Protein AF-0000000066378592 (afdb_homodimer)

Structure (mmCIF, N/CA/C/O backbone):
data_AF-0000000066378592-model_v1
#
loop_
_entity.id
_entity.type
_entity.pdbx_description
1 polymer Septicolysin
#
loop_
_atom_site.group_PDB
_atom_site.id
_atom_site.type_symbol
_atom_site.label_atom_id
_atom_site.label_alt_id
_atom_site.label_comp_id
_atom_site.label_asym_id
_atom_site.label_entity_id
_atom_site.label_seq_id
_atom_site.pdbx_PDB_ins_code
_atom_site.Cartn_x
_atom_site.Cartn_y
_atom_site.Cartn_z
_atom_site.occupancy
_atom_site.B_iso_or_equiv
_atom_site.auth_seq_id
_atom_site.auth_comp_id
_atom_site.auth_asym_id
_atom_site.auth_atom_id
_atom_site.pdbx_PDB_model_num
ATOM 1 N N . MET A 1 1 ? -12.938 -17.641 10.484 1 96.25 1 MET A N 1
ATOM 2 C CA . MET A 1 1 ? -11.734 -17.219 11.203 1 96.25 1 MET A CA 1
ATOM 3 C C . MET A 1 1 ? -11.789 -15.742 11.547 1 96.25 1 MET A C 1
ATOM 5 O O . MET A 1 1 ? -12.5 -14.977 10.906 1 96.25 1 MET A O 1
ATOM 9 N N . LYS A 1 2 ? -11 -15.391 12.625 1 98.06 2 LYS A N 1
ATOM 10 C CA . LYS A 1 2 ? -10.93 -13.977 12.984 1 98.06 2 LYS A CA 1
ATOM 11 C C . LYS A 1 2 ? -10.141 -13.18 11.953 1 98.06 2 LYS A C 1
ATOM 13 O O . LYS A 1 2 ? -9.266 -13.734 11.273 1 98.06 2 LYS A O 1
ATOM 18 N N . LEU A 1 3 ? -10.531 -11.922 11.828 1 98.44 3 LEU A N 1
ATOM 19 C CA . LEU A 1 3 ? -9.781 -11.039 10.945 1 98.44 3 LEU A CA 1
ATOM 20 C C . LEU A 1 3 ? -8.297 -11.062 11.297 1 98.44 3 LEU A C 1
ATOM 22 O O . LEU A 1 3 ? -7.441 -11.109 10.406 1 98.44 3 LEU A O 1
ATOM 26 N N . ALA A 1 4 ? -7.949 -11.094 12.602 1 98.56 4 ALA A N 1
ATOM 27 C CA . ALA A 1 4 ? -6.562 -11.148 13.055 1 98.56 4 ALA A CA 1
ATOM 28 C C . ALA A 1 4 ? -5.875 -12.414 12.547 1 98.56 4 ALA A C 1
ATOM 30 O O . ALA A 1 4 ? -4.711 -12.367 12.133 1 98.56 4 ALA A O 1
ATOM 31 N N . GLU A 1 5 ? -6.582 -13.461 12.547 1 98.62 5 GLU A N 1
ATOM 32 C CA . GLU A 1 5 ? -6.047 -14.734 12.062 1 98.62 5 GLU A CA 1
ATOM 33 C C . GLU A 1 5 ? -5.805 -14.688 10.555 1 98.62 5 GLU A C 1
ATOM 35 O O . GLU A 1 5 ? -4.805 -15.219 10.07 1 98.62 5 GLU A O 1
ATOM 40 N N . ALA A 1 6 ? -6.723 -14.102 9.891 1 98.69 6 ALA A N 1
ATOM 41 C CA . ALA A 1 6 ? -6.57 -13.961 8.445 1 98.69 6 ALA A CA 1
ATOM 42 C C . ALA A 1 6 ? -5.344 -13.125 8.102 1 98.69 6 ALA A C 1
ATOM 44 O O . ALA A 1 6 ? -4.602 -13.445 7.172 1 98.69 6 ALA A O 1
ATOM 45 N N . LEU A 1 7 ? -5.215 -12.094 8.859 1 98.62 7 LEU A N 1
ATOM 46 C CA . LEU A 1 7 ? -4.039 -11.25 8.656 1 98.62 7 LEU A CA 1
ATOM 47 C C . LEU A 1 7 ? -2.758 -12.031 8.914 1 98.62 7 LEU A C 1
ATOM 49 O O . LEU A 1 7 ? -1.794 -11.922 8.156 1 98.62 7 LEU A O 1
ATOM 53 N N . ASN A 1 8 ? -2.742 -12.773 9.922 1 98.44 8 ASN A N 1
ATOM 54 C CA . ASN A 1 8 ? -1.586 -13.609 10.227 1 98.44 8 ASN A CA 1
ATOM 55 C C . ASN A 1 8 ? -1.362 -14.664 9.148 1 98.44 8 ASN A C 1
ATOM 57 O O . ASN A 1 8 ? -0.221 -14.961 8.789 1 98.44 8 ASN A O 1
ATOM 61 N N . LEU A 1 9 ? -2.41 -15.234 8.711 1 98.69 9 LEU A N 1
ATOM 62 C CA . LEU A 1 9 ? -2.322 -16.219 7.641 1 98.69 9 LEU A CA 1
ATOM 63 C C . LEU A 1 9 ? -1.708 -15.609 6.383 1 98.69 9 LEU A C 1
ATOM 65 O O . LEU A 1 9 ? -0.821 -16.203 5.77 1 98.69 9 LEU A O 1
ATOM 69 N N . LYS A 1 10 ? -2.172 -14.477 6.023 1 98.62 10 LYS A N 1
ATOM 70 C CA . LYS A 1 10 ? -1.609 -13.781 4.863 1 98.62 10 LYS A CA 1
ATOM 71 C C . LYS A 1 10 ? -0.107 -13.57 5.027 1 98.62 10 LYS A C 1
ATOM 73 O O . LYS A 1 10 ? 0.667 -13.852 4.109 1 98.62 10 LYS A O 1
ATOM 78 N N . LYS A 1 11 ? 0.231 -13.086 6.156 1 98.69 11 LYS A N 1
ATOM 79 C CA . LYS A 1 11 ? 1.641 -12.836 6.441 1 98.69 11 LYS A CA 1
ATOM 80 C C . LYS A 1 11 ? 2.465 -14.109 6.309 1 98.69 11 LYS A C 1
ATOM 82 O O . LYS A 1 11 ? 3.555 -14.094 5.734 1 98.69 11 LYS A O 1
ATOM 87 N N . ASN A 1 12 ? 1.981 -15.156 6.852 1 98.75 12 ASN A N 1
ATOM 88 C CA . ASN A 1 12 ? 2.678 -16.438 6.781 1 98.75 12 ASN A CA 1
ATOM 89 C C . ASN A 1 12 ? 2.793 -16.938 5.344 1 98.75 12 ASN A C 1
ATOM 91 O O . ASN A 1 12 ? 3.842 -17.438 4.941 1 98.75 12 ASN A O 1
ATOM 95 N N . LEU A 1 13 ? 1.719 -16.812 4.625 1 98.75 13 LEU A N 1
ATOM 96 C CA . LEU A 1 13 ? 1.729 -17.219 3.227 1 98.75 13 LEU A CA 1
ATOM 97 C C . LEU A 1 13 ? 2.748 -16.422 2.428 1 98.75 13 LEU A C 1
ATOM 99 O O . LEU A 1 13 ? 3.471 -16.969 1.596 1 98.75 13 LEU A O 1
ATOM 103 N N . GLU A 1 14 ? 2.779 -15.164 2.676 1 98.5 14 GLU A N 1
ATOM 104 C CA . GLU A 1 14 ? 3.752 -14.312 1.996 1 98.5 14 GLU A CA 1
ATOM 105 C C . GLU A 1 14 ? 5.18 -14.711 2.348 1 98.5 14 GLU A C 1
ATOM 107 O O . GLU A 1 14 ? 6.059 -14.727 1.482 1 98.5 14 GLU A O 1
ATOM 112 N N . ARG A 1 15 ? 5.395 -14.984 3.547 1 98.44 15 ARG A N 1
ATOM 113 C CA . ARG A 1 15 ? 6.703 -15.469 3.977 1 98.44 15 ARG A CA 1
ATOM 114 C C . ARG A 1 15 ? 7.059 -16.781 3.271 1 98.44 15 ARG A C 1
ATOM 116 O O . ARG A 1 15 ? 8.164 -16.922 2.752 1 98.44 15 ARG A O 1
ATOM 123 N N . ASP A 1 16 ? 6.172 -17.688 3.289 1 98.31 16 ASP A N 1
ATOM 124 C CA . ASP A 1 16 ? 6.379 -18.984 2.627 1 98.31 16 ASP A CA 1
ATOM 125 C C . ASP A 1 16 ? 6.68 -18.781 1.143 1 98.31 16 ASP A C 1
ATOM 127 O O . ASP A 1 16 ? 7.562 -19.453 0.594 1 98.31 16 ASP A O 1
ATOM 131 N N . ALA A 1 17 ? 5.902 -17.922 0.5 1 98.19 17 ALA A N 1
ATOM 132 C CA . ALA A 1 17 ? 6.129 -17.625 -0.913 1 98.19 17 ALA A CA 1
ATOM 133 C C . ALA A 1 17 ? 7.535 -17.078 -1.145 1 98.19 17 ALA A C 1
ATOM 135 O O . ALA A 1 17 ? 8.211 -17.469 -2.1 1 98.19 17 ALA A O 1
ATOM 136 N N . GLY A 1 18 ? 7.945 -16.172 -0.278 1 98 18 GLY A N 1
ATOM 137 C CA . GLY A 1 18 ? 9.289 -15.633 -0.381 1 98 18 GLY A CA 1
ATOM 138 C C . GLY A 1 18 ? 10.375 -16.688 -0.241 1 98 18 GLY A C 1
ATOM 139 O O . GLY A 1 18 ? 11.359 -16.672 -0.983 1 98 18 GLY A O 1
ATOM 140 N N . GLU A 1 19 ? 10.227 -17.547 0.679 1 97.81 19 GLU A N 1
ATOM 141 C CA . GLU A 1 19 ? 11.18 -18.641 0.891 1 97.81 19 GLU A CA 1
ATOM 142 C C . GLU A 1 19 ? 11.234 -19.562 -0.316 1 97.81 19 GLU A C 1
ATOM 144 O O . GLU A 1 19 ? 12.312 -19.984 -0.74 1 97.81 19 GLU A O 1
ATOM 149 N N . LEU A 1 20 ? 10.055 -19.891 -0.805 1 97.81 20 LEU A N 1
ATOM 150 C CA . LEU A 1 20 ? 9.984 -20.75 -1.981 1 97.81 20 LEU A CA 1
ATOM 151 C C . LEU A 1 20 ? 10.672 -20.094 -3.174 1 97.81 20 LEU A C 1
ATOM 153 O O . LEU A 1 20 ? 11.398 -20.75 -3.922 1 97.81 20 LEU A O 1
ATOM 157 N N . LYS A 1 21 ? 10.422 -18.828 -3.346 1 97.81 21 LYS A N 1
ATOM 158 C CA . LYS A 1 21 ? 11.078 -18.094 -4.422 1 97.81 21 LYS A CA 1
ATOM 159 C C . LYS A 1 21 ? 12.594 -18.172 -4.301 1 97.81 21 LYS A C 1
ATOM 161 O O . LYS A 1 21 ? 13.289 -18.438 -5.285 1 97.81 21 LYS A O 1
ATOM 166 N N . SER A 1 22 ? 13.094 -17.938 -3.121 1 97.31 22 SER A N 1
ATOM 167 C CA . SER A 1 22 ? 14.531 -17.984 -2.879 1 97.31 22 SER A CA 1
ATOM 168 C C . SER A 1 22 ? 15.094 -19.375 -3.205 1 97.31 22 SER A C 1
ATOM 170 O O . SER A 1 22 ? 16.172 -19.484 -3.803 1 97.31 22 SER A O 1
ATOM 172 N N . LEU A 1 23 ? 14.367 -20.375 -2.775 1 97.31 23 LEU A N 1
ATOM 173 C CA . LEU A 1 23 ? 14.789 -21.75 -3.021 1 97.31 23 LEU A CA 1
ATOM 174 C C . LEU A 1 23 ? 14.789 -22.047 -4.516 1 97.31 23 LEU A C 1
ATOM 176 O O . LEU A 1 23 ? 15.711 -22.688 -5.02 1 97.31 23 LEU A O 1
ATOM 180 N N . ILE A 1 24 ? 13.75 -21.625 -5.191 1 97.56 24 ILE A N 1
ATOM 181 C CA . ILE A 1 24 ? 13.656 -21.812 -6.637 1 97.56 24 ILE A CA 1
ATOM 182 C C . ILE A 1 24 ? 14.906 -21.234 -7.309 1 97.56 24 ILE A C 1
ATOM 184 O O . ILE A 1 24 ? 15.539 -21.922 -8.125 1 97.56 24 ILE A O 1
ATOM 188 N N . LEU A 1 25 ? 15.273 -20.047 -6.934 1 95.94 25 LEU A N 1
ATOM 189 C CA . LEU A 1 25 ? 16.375 -19.328 -7.586 1 95.94 25 LEU A CA 1
ATOM 190 C C . LEU A 1 25 ? 17.703 -20.031 -7.328 1 95.94 25 LEU A C 1
ATOM 192 O O . LEU A 1 25 ? 18.578 -20.062 -8.195 1 95.94 25 LEU A O 1
ATOM 196 N N . LYS A 1 26 ? 17.812 -20.656 -6.238 1 93.94 26 LYS A N 1
ATOM 197 C CA . LYS A 1 26 ? 19.016 -21.406 -5.898 1 93.94 26 LYS A CA 1
ATOM 198 C C . LYS A 1 26 ? 19.094 -22.719 -6.664 1 93.94 26 LYS A C 1
ATOM 200 O O . LYS A 1 26 ? 20.172 -23.312 -6.781 1 93.94 26 LYS A O 1
ATOM 205 N N . CYS A 1 27 ? 18 -23.141 -7.176 1 95.5 27 CYS A N 1
ATOM 206 C CA . CYS A 1 27 ? 17.938 -24.469 -7.785 1 95.5 27 CYS A CA 1
ATOM 207 C C . CYS A 1 27 ? 17.844 -24.359 -9.305 1 95.5 27 CYS A C 1
ATOM 209 O O . CYS A 1 27 ? 17.703 -25.375 -9.984 1 95.5 27 CYS A O 1
ATOM 211 N N . CYS A 1 28 ? 17.906 -23.203 -9.773 1 94.25 28 CYS A N 1
ATOM 212 C CA . CYS A 1 28 ? 17.734 -23 -11.203 1 94.25 28 CYS A CA 1
ATOM 213 C C . CYS A 1 28 ? 18.922 -23.562 -11.984 1 94.25 28 CYS A C 1
ATOM 215 O O . CYS A 1 28 ? 18.781 -23.906 -13.164 1 94.25 28 CYS A O 1
ATOM 217 N N . GLN A 1 29 ? 20.125 -23.609 -11.359 1 89.38 29 GLN A N 1
ATOM 218 C CA . GLN A 1 29 ? 21.328 -24.094 -12.008 1 89.38 29 GLN A CA 1
ATOM 219 C C . GLN A 1 29 ? 22.094 -25.062 -11.094 1 89.38 29 GLN A C 1
ATOM 221 O O . GLN A 1 29 ? 21.953 -25 -9.867 1 89.38 29 GLN A O 1
ATOM 226 N N . ALA A 1 30 ? 22.734 -25.969 -11.781 1 85.81 30 ALA A N 1
ATOM 227 C CA . ALA A 1 30 ? 23.672 -26.844 -11.078 1 85.81 30 ALA A CA 1
ATOM 228 C C . ALA A 1 30 ? 24.828 -27.234 -11.984 1 85.81 30 ALA A C 1
ATOM 230 O O . ALA A 1 30 ? 24.75 -27.109 -13.203 1 85.81 30 ALA A O 1
ATOM 231 N N . GLN A 1 31 ? 25.938 -27.578 -11.25 1 82.12 31 GLN A N 1
ATOM 232 C CA . GLN A 1 31 ? 27.094 -28.016 -12.023 1 82.12 31 GLN A CA 1
ATOM 233 C C . GLN A 1 31 ? 26.812 -29.359 -12.703 1 82.12 31 GLN A C 1
ATOM 235 O O . GLN A 1 31 ? 25.984 -30.141 -12.227 1 82.12 31 GLN A O 1
ATOM 240 N N . THR A 1 32 ? 27.562 -29.453 -13.867 1 80.56 32 THR A N 1
ATOM 241 C CA . THR A 1 32 ? 27.422 -30.703 -14.609 1 80.56 32 THR A CA 1
ATOM 242 C C . THR A 1 32 ? 27.688 -31.906 -13.703 1 80.56 32 THR A C 1
ATOM 244 O O . THR A 1 32 ? 28.688 -31.953 -12.992 1 80.56 32 THR A O 1
ATOM 247 N N . GLY A 1 33 ? 26.797 -32.719 -13.633 1 81.5 33 GLY A N 1
ATOM 248 C CA . GLY A 1 33 ? 26.922 -33.906 -12.805 1 81.5 33 GLY A CA 1
ATOM 249 C C . GLY A 1 33 ? 26.25 -33.781 -11.453 1 81.5 33 GLY A C 1
ATOM 250 O O . GLY A 1 33 ? 26.125 -34.75 -10.711 1 81.5 33 GLY A O 1
ATOM 251 N N . GLU A 1 34 ? 25.828 -32.438 -11.164 1 84.5 34 GLU A N 1
ATOM 252 C CA . GLU A 1 34 ? 25.125 -32.188 -9.906 1 84.5 34 GLU A CA 1
ATOM 253 C C . GLU A 1 34 ? 23.672 -31.844 -10.148 1 84.5 34 GLU A C 1
ATOM 255 O O . GLU A 1 34 ? 23.312 -31.328 -11.219 1 84.5 34 GLU A O 1
ATOM 260 N N . ASN A 1 35 ? 22.875 -32.438 -9.336 1 87.5 35 ASN A N 1
ATOM 261 C CA . ASN A 1 35 ? 21.484 -32.031 -9.328 1 87.5 35 ASN A CA 1
ATOM 262 C C . ASN A 1 35 ? 21.156 -31.125 -8.141 1 87.5 35 ASN A C 1
ATOM 264 O O . ASN A 1 35 ? 21.672 -31.359 -7.035 1 87.5 35 ASN A O 1
ATOM 268 N N . PRO A 1 36 ? 20.375 -30.125 -8.445 1 90.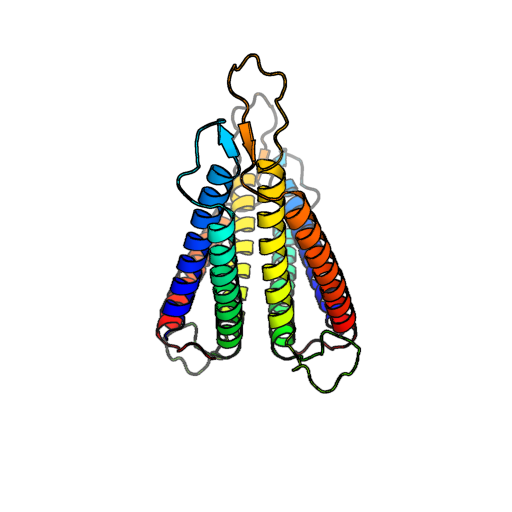94 36 PRO A N 1
ATOM 269 C CA . PRO A 1 36 ? 19.922 -29.359 -7.277 1 90.94 36 PRO A CA 1
ATOM 270 C C . PRO A 1 36 ? 19.094 -30.188 -6.309 1 90.94 36 PRO A C 1
ATOM 272 O O . PRO A 1 36 ? 18.531 -31.219 -6.695 1 90.94 36 PRO A O 1
ATOM 275 N N . PRO A 1 37 ? 19.141 -29.797 -5.098 1 92.62 37 PRO A N 1
ATOM 276 C CA . PRO A 1 37 ? 18.406 -30.578 -4.094 1 92.62 37 PRO A CA 1
ATOM 277 C C . PRO A 1 37 ? 16.906 -30.641 -4.371 1 92.62 37 PRO A C 1
ATOM 279 O O . PRO A 1 37 ? 16.25 -31.609 -4.008 1 92.62 37 PRO A O 1
ATOM 282 N N . PHE A 1 38 ? 16.359 -29.594 -4.957 1 95.81 38 PHE A N 1
ATOM 283 C CA . PHE A 1 38 ? 14.945 -29.531 -5.305 1 95.81 38 PHE A CA 1
ATOM 284 C C . PHE A 1 38 ? 14.758 -29.234 -6.789 1 95.81 38 PHE A C 1
ATOM 286 O O . PHE A 1 38 ? 15.617 -28.594 -7.406 1 95.81 38 PHE A O 1
ATOM 293 N N . ASP A 1 39 ? 13.648 -29.781 -7.328 1 95.69 39 ASP A N 1
ATOM 294 C CA . ASP A 1 39 ? 13.273 -29.406 -8.688 1 95.69 39 ASP A CA 1
ATOM 295 C C . ASP A 1 39 ? 12.641 -28.016 -8.727 1 95.69 39 ASP A C 1
ATOM 297 O O . ASP A 1 39 ? 11.555 -27.797 -8.188 1 95.69 39 ASP A O 1
ATOM 301 N N . PRO A 1 40 ? 13.312 -27.078 -9.375 1 96.75 40 PRO A N 1
ATOM 302 C CA . PRO A 1 40 ? 12.789 -25.703 -9.375 1 96.75 40 PRO A CA 1
ATOM 303 C C . PRO A 1 40 ? 11.398 -25.609 -10 1 96.75 40 PRO A C 1
ATOM 305 O O . PRO A 1 40 ? 10.617 -24.719 -9.641 1 96.75 40 PRO A O 1
ATOM 308 N N . ASN A 1 41 ? 11.047 -26.469 -10.891 1 96.56 41 ASN A N 1
ATOM 309 C CA . ASN A 1 41 ? 9.734 -26.453 -11.539 1 96.56 41 ASN A CA 1
ATOM 310 C C . ASN A 1 41 ? 8.633 -26.906 -10.578 1 96.56 41 ASN A C 1
ATOM 312 O O . ASN A 1 41 ? 7.543 -26.328 -10.57 1 96.56 41 ASN A O 1
ATOM 316 N N . GLU A 1 42 ? 8.922 -27.875 -9.836 1 97.25 42 GLU A N 1
ATOM 317 C CA . GLU A 1 42 ? 7.977 -28.297 -8.812 1 97.25 42 GLU A CA 1
ATOM 318 C C . GLU A 1 42 ? 7.797 -27.234 -7.738 1 97.25 42 GLU A C 1
ATOM 320 O O . GLU A 1 42 ? 6.684 -27 -7.266 1 97.25 42 GLU A O 1
ATOM 325 N N . LEU A 1 43 ? 8.938 -26.625 -7.359 1 97.88 43 LEU A N 1
ATOM 326 C CA . LEU A 1 43 ? 8.891 -25.531 -6.391 1 97.88 43 LEU A CA 1
ATOM 327 C C . LEU A 1 43 ? 8.039 -24.391 -6.918 1 97.88 43 LEU A C 1
ATOM 329 O O . LEU A 1 43 ? 7.297 -23.766 -6.156 1 97.88 43 LEU A O 1
ATOM 333 N N . PHE A 1 44 ? 8.133 -24.125 -8.195 1 97.62 44 PHE A N 1
ATOM 334 C CA . PHE A 1 44 ? 7.371 -23.047 -8.797 1 97.62 44 PHE A CA 1
ATOM 335 C C . PHE A 1 44 ? 5.879 -23.344 -8.773 1 97.62 44 PHE A C 1
ATOM 337 O O . PHE A 1 44 ? 5.066 -22.453 -8.523 1 97.62 44 PHE A O 1
ATOM 344 N N . GLU A 1 45 ? 5.48 -24.531 -9.031 1 97.12 45 GLU A N 1
ATOM 345 C CA . GLU A 1 45 ? 4.078 -24.922 -8.93 1 97.12 45 GLU A CA 1
ATOM 346 C C . GLU A 1 45 ? 3.535 -24.688 -7.523 1 97.12 45 GLU A C 1
ATOM 348 O O . GLU A 1 45 ? 2.418 -24.203 -7.359 1 97.12 45 GLU A O 1
ATOM 353 N N . GLN A 1 46 ? 4.359 -25.047 -6.555 1 98.19 46 GLN A N 1
ATOM 354 C CA . GLN A 1 46 ? 3.977 -24.797 -5.172 1 98.19 46 GLN A CA 1
ATOM 355 C C . GLN A 1 46 ? 3.838 -23.297 -4.898 1 98.19 46 GLN A C 1
ATOM 357 O O . GLN A 1 46 ? 2.904 -22.875 -4.219 1 98.19 46 GLN A O 1
ATOM 362 N N . TYR A 1 47 ? 4.75 -22.547 -5.422 1 98.19 47 TYR A N 1
ATOM 363 C CA . TYR A 1 47 ? 4.695 -21.109 -5.289 1 98.19 47 TYR A CA 1
ATOM 364 C C . TYR A 1 47 ? 3.387 -20.547 -5.84 1 98.19 47 TYR A C 1
ATOM 366 O O . TYR A 1 47 ? 2.742 -19.719 -5.203 1 98.19 47 TYR A O 1
ATOM 374 N N . GLU A 1 48 ? 2.986 -21 -7 1 96.62 48 GLU A N 1
ATOM 375 C CA . GLU A 1 48 ? 1.764 -20.516 -7.637 1 96.62 48 GLU A CA 1
ATOM 376 C C . GLU A 1 48 ? 0.542 -20.797 -6.766 1 96.62 48 GLU A C 1
ATOM 378 O O . GLU A 1 48 ? -0.368 -19.969 -6.68 1 96.62 48 GLU A O 1
ATOM 383 N N . GLU A 1 49 ? 0.566 -21.922 -6.145 1 97.56 49 GLU A N 1
ATOM 384 C CA . GLU A 1 49 ? -0.542 -22.281 -5.262 1 97.56 49 GLU A CA 1
ATOM 385 C C . GLU A 1 49 ? -0.617 -21.328 -4.062 1 97.56 49 GLU A C 1
ATOM 387 O O . GLU A 1 49 ? -1.7 -20.875 -3.695 1 97.56 49 GLU A O 1
ATOM 392 N N . ILE A 1 50 ? 0.485 -21.062 -3.486 1 98.44 50 ILE A N 1
ATOM 393 C CA . ILE A 1 50 ? 0.539 -20.156 -2.338 1 98.44 50 ILE A CA 1
ATOM 394 C C . ILE A 1 50 ? 0.116 -18.75 -2.76 1 98.44 50 ILE A C 1
ATOM 396 O O . ILE A 1 50 ? -0.613 -18.078 -2.033 1 98.44 50 ILE A O 1
ATOM 400 N N . ASP A 1 51 ? 0.608 -18.359 -3.943 1 97.31 51 ASP A N 1
ATOM 401 C CA . ASP A 1 51 ? 0.283 -17.047 -4.465 1 97.31 51 ASP A CA 1
ATOM 402 C C . ASP A 1 51 ? -1.226 -16.875 -4.637 1 97.31 51 ASP A C 1
ATOM 404 O O . ASP A 1 51 ? -1.775 -15.812 -4.34 1 97.31 51 ASP A O 1
ATOM 408 N N . LYS A 1 52 ? -1.919 -17.906 -5.059 1 96.81 52 LYS A N 1
ATOM 409 C CA . LYS A 1 52 ? -3.373 -17.875 -5.188 1 96.81 52 LYS A CA 1
ATOM 410 C C . LYS A 1 52 ? -4.047 -17.719 -3.826 1 96.81 52 LYS A C 1
ATOM 412 O O . LYS A 1 52 ? -5.035 -17 -3.695 1 96.81 52 LYS A O 1
ATOM 417 N N . LEU A 1 53 ? -3.5 -18.391 -2.857 1 98 53 LEU A N 1
ATOM 418 C CA . LEU A 1 53 ? -4.035 -18.281 -1.503 1 98 53 LEU A CA 1
ATOM 419 C C . LEU A 1 53 ? -3.848 -16.875 -0.953 1 98 53 LEU A C 1
ATOM 421 O O . LEU A 1 53 ? -4.738 -16.344 -0.289 1 98 53 LEU A O 1
ATOM 425 N N . ILE A 1 54 ? -2.721 -16.266 -1.269 1 98.38 54 ILE A N 1
ATOM 426 C CA . ILE A 1 54 ? -2.457 -14.891 -0.85 1 98.38 54 ILE A CA 1
ATOM 427 C C . ILE A 1 54 ? -3.506 -13.953 -1.451 1 98.38 54 ILE A C 1
ATOM 429 O O . ILE A 1 54 ? -4.078 -13.117 -0.748 1 98.38 54 ILE A O 1
ATOM 433 N N . THR A 1 55 ? -3.754 -14.156 -2.717 1 97.31 55 THR A N 1
ATOM 434 C CA . THR A 1 55 ? -4.707 -13.305 -3.418 1 97.31 55 THR A CA 1
ATOM 435 C C . THR A 1 55 ? -6.109 -13.469 -2.838 1 97.31 55 THR A C 1
ATOM 437 O O . THR A 1 55 ? -6.797 -12.477 -2.574 1 97.31 55 THR A O 1
ATOM 440 N N . ASP A 1 56 ? -6.477 -14.672 -2.588 1 96.75 56 ASP A N 1
ATOM 441 C CA . ASP A 1 56 ? -7.801 -14.969 -2.053 1 96.75 56 ASP A CA 1
ATOM 442 C C . ASP A 1 56 ? -7.984 -14.352 -0.669 1 96.75 56 ASP A C 1
ATOM 444 O O . ASP A 1 56 ? -9 -13.703 -0.404 1 96.75 56 ASP A O 1
ATOM 448 N N . ILE A 1 57 ? -7.031 -14.57 0.168 1 98.06 57 ILE A N 1
ATOM 449 C CA . ILE A 1 57 ? -7.148 -14.078 1.536 1 98.06 57 ILE A CA 1
ATOM 450 C C . ILE A 1 57 ? -7.098 -12.555 1.539 1 98.06 57 ILE A C 1
ATOM 452 O O . ILE A 1 57 ? -7.758 -11.906 2.354 1 98.06 57 ILE A O 1
ATOM 456 N N . THR A 1 58 ? -6.336 -11.961 0.641 1 97.44 58 THR A N 1
ATOM 457 C CA . THR A 1 58 ? -6.254 -10.508 0.524 1 97.44 58 THR A CA 1
ATOM 458 C C . THR A 1 58 ? -7.617 -9.914 0.176 1 97.44 58 THR A C 1
ATOM 460 O O . THR A 1 58 ? -8.039 -8.922 0.771 1 97.44 58 THR A O 1
ATOM 463 N N . ILE A 1 59 ? -8.328 -10.531 -0.725 1 95.19 59 ILE A N 1
ATOM 464 C CA . ILE A 1 59 ? -9.641 -10.062 -1.161 1 95.19 59 ILE A CA 1
ATOM 465 C C . ILE A 1 59 ? -10.625 -10.133 0.001 1 95.19 59 ILE A C 1
ATOM 467 O O . ILE A 1 59 ? -11.383 -9.188 0.24 1 95.19 59 ILE A O 1
ATOM 471 N N . LYS A 1 60 ? -10.562 -11.18 0.743 1 96.81 60 LYS A N 1
ATOM 472 C CA . LYS A 1 60 ? -11.461 -11.359 1.88 1 96.81 60 LYS A CA 1
ATOM 473 C C . LYS A 1 60 ? -11.172 -10.336 2.973 1 96.81 60 LYS A C 1
ATOM 475 O O . LYS A 1 60 ? -12.102 -9.781 3.572 1 96.81 60 LYS A O 1
ATOM 480 N N . ILE A 1 61 ? -9.93 -10.094 3.186 1 97.56 61 ILE A N 1
ATOM 481 C CA . ILE A 1 61 ? -9.539 -9.109 4.191 1 97.56 61 ILE A CA 1
ATOM 482 C C . ILE A 1 61 ? -10.039 -7.73 3.787 1 97.56 61 ILE A C 1
ATOM 484 O O . ILE A 1 61 ? -10.617 -7.004 4.605 1 97.56 61 ILE A O 1
ATOM 488 N N . GLN A 1 62 ? -9.898 -7.41 2.533 1 94.5 62 GLN A N 1
ATOM 489 C CA . GLN A 1 62 ? -10.32 -6.094 2.064 1 94.5 62 GLN A CA 1
ATOM 490 C C . GLN A 1 62 ? -11.836 -5.934 2.146 1 94.5 62 GLN A C 1
ATOM 492 O O . GLN A 1 62 ? -12.336 -4.875 2.533 1 94.5 62 GLN A O 1
ATOM 497 N N . ARG A 1 63 ? -12.508 -6.965 1.83 1 93.19 63 ARG A N 1
ATOM 498 C CA . ARG A 1 63 ? -13.961 -6.949 1.962 1 93.19 63 ARG A CA 1
ATOM 499 C C . ARG A 1 63 ? -14.383 -6.754 3.416 1 93.19 63 ARG A C 1
ATOM 501 O O . ARG A 1 63 ? -15.234 -5.918 3.717 1 93.19 63 ARG A O 1
ATOM 508 N N . THR A 1 64 ? -13.742 -7.465 4.227 1 96.88 64 THR A N 1
ATOM 509 C CA . THR A 1 64 ? -14.047 -7.383 5.652 1 96.88 64 THR A CA 1
ATOM 510 C C . THR A 1 64 ? -13.75 -5.988 6.191 1 96.88 64 THR A C 1
ATOM 512 O O . THR A 1 64 ? -14.555 -5.414 6.922 1 96.88 64 THR A O 1
ATOM 515 N N . ASN A 1 65 ? -12.617 -5.473 5.758 1 95.88 65 ASN A N 1
ATOM 516 C CA . ASN A 1 65 ? -12.211 -4.137 6.195 1 95.88 65 ASN A CA 1
ATOM 517 C C . ASN A 1 65 ? -13.258 -3.088 5.816 1 95.88 65 ASN A C 1
ATOM 519 O O . ASN A 1 65 ? -13.461 -2.115 6.547 1 95.88 65 ASN A O 1
ATOM 523 N N . ASN A 1 66 ? -13.898 -3.287 4.773 1 92.88 66 ASN A N 1
ATOM 524 C CA . ASN A 1 66 ? -14.875 -2.316 4.289 1 92.88 66 ASN A CA 1
ATOM 525 C C . ASN A 1 66 ? -16.219 -2.488 4.973 1 92.88 66 ASN A C 1
ATOM 527 O O . ASN A 1 66 ? -16.984 -1.529 5.105 1 92.88 66 ASN A O 1
ATOM 531 N N . GLU A 1 67 ? -16.453 -3.658 5.406 1 93.88 67 GLU A N 1
ATOM 532 C CA . GLU A 1 67 ? -17.797 -3.969 5.867 1 93.88 67 GLU A CA 1
ATOM 533 C C . GLU A 1 67 ? -17.922 -3.771 7.375 1 93.88 67 GLU A C 1
ATOM 535 O O . GLU A 1 67 ? -18.969 -3.326 7.863 1 93.88 67 GLU A O 1
ATOM 540 N N . ILE A 1 68 ? -16.922 -4.086 8.102 1 96 68 ILE A N 1
ATOM 541 C CA . ILE A 1 68 ? -17.047 -4.016 9.555 1 96 68 ILE A CA 1
ATOM 542 C C . ILE A 1 68 ? -17 -2.559 10.008 1 96 68 ILE A C 1
ATOM 544 O O . ILE A 1 68 ? -16.328 -1.73 9.391 1 96 68 ILE A O 1
ATOM 548 N N . LYS A 1 69 ? -17.781 -2.328 11.141 1 95 69 LYS A N 1
ATOM 549 C CA . LYS A 1 69 ? -17.859 -1.014 11.773 1 95 69 LYS A CA 1
ATOM 550 C C . LYS A 1 69 ? -17.609 -1.112 13.273 1 95 69 LYS A C 1
ATOM 552 O O . LYS A 1 69 ? -18.109 -2.029 13.93 1 95 69 LYS A O 1
ATOM 557 N N . PHE A 1 70 ? -16.812 -0.2 13.719 1 94.56 70 PHE A N 1
ATOM 558 C CA . PHE A 1 70 ? -16.5 -0.235 15.148 1 94.56 70 PHE A CA 1
ATOM 559 C C . PHE A 1 70 ? -16.203 1.165 15.672 1 94.56 70 PHE A C 1
ATOM 561 O O . PHE A 1 70 ? -15.969 2.09 14.891 1 94.56 70 PHE A O 1
ATOM 568 N N . ALA A 1 71 ? -16.297 1.344 16.938 1 92.5 71 ALA A N 1
ATOM 569 C CA . ALA A 1 71 ? -16.016 2.625 17.594 1 92.5 71 ALA A CA 1
ATOM 570 C C . ALA A 1 71 ? -14.539 2.758 17.938 1 92.5 71 ALA A C 1
ATOM 5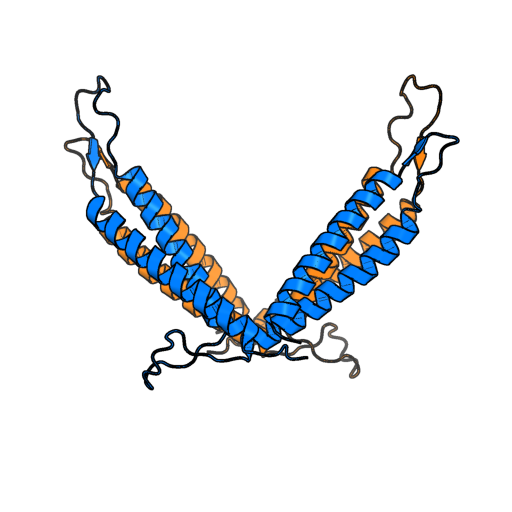72 O O . ALA A 1 71 ? -13.906 1.789 18.344 1 92.5 71 ALA A O 1
ATOM 573 N N . TYR A 1 72 ? -13.969 3.91 17.781 1 87.06 72 TYR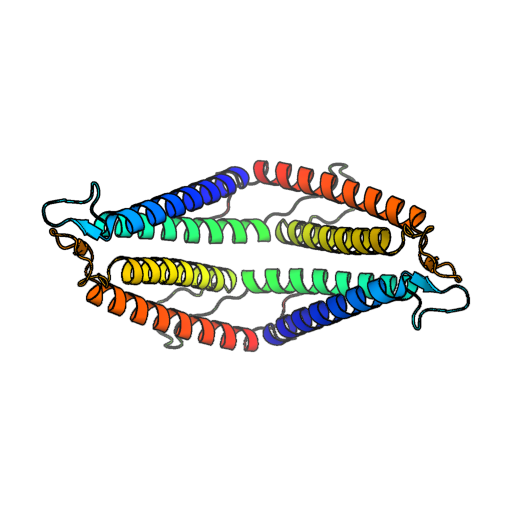 A N 1
ATOM 574 C CA . TYR A 1 72 ? -12.578 4.184 18.125 1 87.06 72 TYR A CA 1
ATOM 575 C C . TYR A 1 72 ? -12.383 4.148 19.641 1 87.06 72 TYR A C 1
ATOM 577 O O . TYR A 1 72 ? -11.359 3.666 20.125 1 87.06 72 TYR A O 1
ATOM 585 N N . ASP A 1 73 ? -13.188 4.875 20.312 1 77.56 73 ASP A N 1
ATOM 586 C CA . ASP A 1 73 ? -13.062 4.949 21.766 1 77.56 73 ASP A CA 1
ATOM 587 C C . ASP A 1 73 ? -14.07 4.027 22.453 1 77.56 73 ASP A C 1
ATOM 589 O O . ASP A 1 73 ? -15.18 3.84 21.953 1 77.56 73 ASP A O 1
ATOM 593 N N . ASP A 1 74 ? -13.477 3.168 23.25 1 61.44 74 ASP A N 1
ATOM 594 C CA . ASP A 1 74 ? -14.328 2.25 24 1 61.44 74 ASP A CA 1
ATOM 595 C C . ASP A 1 74 ? -15.406 3.008 24.766 1 61.44 74 ASP A C 1
ATOM 597 O O . ASP A 1 74 ? -16.328 2.398 25.312 1 61.44 74 ASP A O 1
ATOM 601 N N . ASN A 1 75 ? -14.977 4.199 25.078 1 56.66 75 ASN A N 1
ATOM 602 C CA . ASN A 1 75 ? -16 4.871 25.875 1 56.66 75 ASN A CA 1
ATOM 603 C C . ASN A 1 75 ? -17.281 5.109 25.062 1 56.66 75 ASN A C 1
ATOM 605 O O . ASN A 1 75 ? -17.219 5.676 23.969 1 56.66 75 ASN A O 1
ATOM 609 N N . LYS A 1 76 ? -17.969 4.137 25.219 1 52.53 76 LYS A N 1
ATOM 610 C CA . LYS A 1 76 ? -19.281 4.004 24.594 1 52.53 76 LYS A CA 1
ATOM 611 C C . LYS A 1 76 ? -19.938 5.367 24.406 1 52.53 76 LYS A C 1
ATOM 613 O O . LYS A 1 76 ? -21.172 5.473 24.406 1 52.53 76 LYS A O 1
ATOM 618 N N . SER A 1 77 ? -19.109 6.375 24.438 1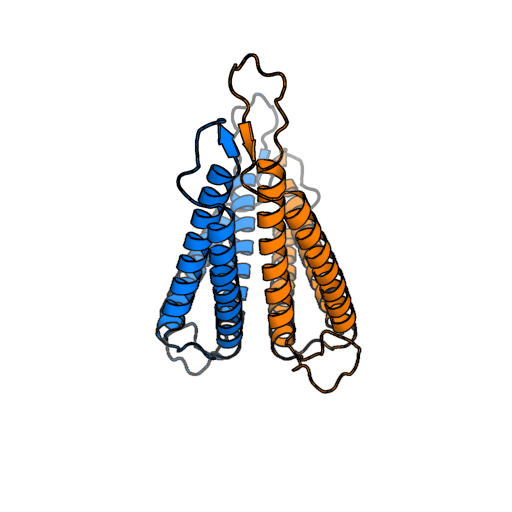 50.72 77 SER A N 1
ATOM 619 C CA . SER A 1 77 ? -20.031 7.488 24.297 1 50.72 77 SER A CA 1
ATOM 620 C C . SER A 1 77 ? -20.766 7.426 22.953 1 50.72 77 SER A C 1
ATOM 622 O O . SER A 1 77 ? -20.156 7.246 21.906 1 50.72 77 SER A O 1
ATOM 624 N N . ASN A 1 78 ? -22.016 7.109 22.969 1 56.94 78 ASN A N 1
ATOM 625 C CA . ASN A 1 78 ? -23.109 6.91 22.016 1 56.94 78 ASN A CA 1
ATOM 626 C C . ASN A 1 78 ? -23.031 7.883 20.844 1 56.94 78 ASN A C 1
ATOM 628 O O . ASN A 1 78 ? -23.859 7.828 19.938 1 56.94 78 ASN A O 1
ATOM 632 N N . GLU A 1 79 ? -21.875 8.797 20.922 1 63.25 79 GLU A N 1
ATOM 633 C CA . GLU A 1 79 ? -22.156 9.844 19.938 1 63.25 79 GLU A CA 1
ATOM 634 C C . GLU A 1 79 ? -21.219 9.75 18.75 1 63.25 79 GLU A C 1
ATOM 636 O O . GLU A 1 79 ? -21.453 10.367 17.703 1 63.25 79 GLU A O 1
ATOM 641 N N . GLU A 1 80 ? -20.109 8.93 18.859 1 72.5 80 GLU A N 1
ATOM 642 C CA . GLU A 1 80 ? -19.234 8.953 17.703 1 72.5 80 GLU A CA 1
ATOM 643 C C . GLU A 1 80 ? -19.625 7.875 16.688 1 72.5 80 GLU A C 1
ATOM 645 O O . GLU A 1 80 ? -19.906 6.734 17.078 1 72.5 80 GLU A O 1
ATOM 650 N N . PRO A 1 81 ? -19.719 8.281 15.484 1 83.38 81 PRO A N 1
ATOM 651 C CA . PRO A 1 81 ? -20.109 7.32 14.453 1 83.38 81 PRO A CA 1
ATOM 652 C C . PRO A 1 81 ? -19.125 6.164 14.32 1 83.38 81 PRO A C 1
ATOM 654 O O . PRO A 1 81 ? -17.922 6.352 14.523 1 83.38 81 PRO A O 1
ATOM 657 N N . LEU A 1 82 ? -19.656 4.992 14.18 1 92.38 82 LEU A N 1
ATOM 658 C CA . LEU A 1 82 ? -18.828 3.832 13.898 1 92.38 82 LEU A CA 1
ATOM 659 C C . LEU A 1 82 ? -18.031 4.035 12.609 1 92.38 82 LEU A C 1
ATOM 661 O O . LEU A 1 82 ? -18.5 4.715 11.688 1 92.38 82 LEU A O 1
ATOM 665 N N . ARG A 1 83 ? -16.859 3.535 12.656 1 92.06 83 ARG A N 1
ATOM 666 C CA . ARG A 1 83 ? -15.992 3.627 11.484 1 92.06 83 ARG A CA 1
ATOM 667 C C . ARG A 1 83 ? -15.648 2.242 10.953 1 92.06 83 ARG A C 1
ATOM 669 O O . ARG A 1 83 ? -15.578 1.274 11.711 1 92.06 83 ARG A O 1
ATOM 676 N N . SER A 1 84 ? -15.492 2.26 9.609 1 94.81 84 SER A N 1
ATOM 677 C CA . SER A 1 84 ? -14.992 1.018 9.031 1 94.81 84 SER A CA 1
ATOM 678 C C . SER A 1 84 ? -13.5 0.842 9.305 1 94.81 84 SER A C 1
ATOM 680 O O . SER A 1 84 ? -12.812 1.804 9.648 1 94.81 84 SER A O 1
ATOM 682 N N . MET A 1 85 ? -13.094 -0.351 9.188 1 96.69 85 MET A N 1
ATOM 683 C CA . MET A 1 85 ? -11.656 -0.604 9.305 1 96.69 85 MET A CA 1
ATOM 684 C C . MET A 1 85 ? -10.883 0.147 8.227 1 96.69 85 MET A C 1
ATOM 686 O O . MET A 1 85 ? -9.789 0.65 8.477 1 96.69 85 MET A O 1
ATOM 690 N N . THR A 1 86 ? -11.422 0.243 7.066 1 94.38 86 THR A N 1
ATOM 691 C CA . THR A 1 86 ? -10.828 1.01 5.98 1 94.38 86 THR A CA 1
ATOM 692 C C . THR A 1 86 ? -10.633 2.467 6.391 1 94.38 86 THR A C 1
ATOM 694 O O . THR A 1 86 ? -9.57 3.049 6.141 1 94.38 86 THR A O 1
ATOM 697 N N . GLN A 1 87 ? -11.617 2.982 7.004 1 95 87 GLN A N 1
ATOM 698 C CA . GLN A 1 87 ? -11.516 4.355 7.484 1 95 87 GLN A CA 1
ATOM 699 C C . GLN A 1 87 ? -10.453 4.477 8.578 1 95 87 GLN A C 1
ATOM 701 O O . GLN A 1 87 ? -9.672 5.434 8.586 1 95 87 GLN A O 1
ATOM 706 N N . ALA A 1 88 ? -10.43 3.516 9.438 1 96.75 88 ALA A N 1
ATOM 707 C CA . ALA A 1 88 ? -9.445 3.523 10.516 1 96.75 88 ALA A CA 1
ATOM 708 C C . ALA A 1 88 ? -8.023 3.488 9.969 1 96.75 88 ALA A C 1
ATOM 710 O O . ALA A 1 88 ? -7.145 4.207 10.453 1 96.75 88 ALA A O 1
ATOM 711 N N . ILE A 1 89 ? -7.852 2.697 8.961 1 97 89 ILE A N 1
ATOM 712 C CA . ILE A 1 89 ? -6.539 2.574 8.336 1 97 89 ILE A CA 1
ATOM 713 C C . ILE A 1 89 ? -6.16 3.891 7.66 1 97 89 ILE A C 1
ATOM 715 O O . ILE A 1 89 ? -5.016 4.336 7.75 1 97 89 ILE A O 1
ATOM 719 N N . ALA A 1 90 ? -7.09 4.512 7.027 1 95.75 90 ALA A N 1
ATOM 720 C CA . ALA A 1 90 ? -6.855 5.816 6.414 1 95.75 90 ALA A CA 1
ATOM 721 C C . ALA A 1 90 ? -6.473 6.855 7.465 1 95.75 90 ALA A C 1
ATOM 723 O O . ALA A 1 90 ? -5.621 7.715 7.215 1 95.75 90 ALA A O 1
ATOM 724 N N . ASP A 1 91 ? -7.094 6.797 8.609 1 95.75 91 ASP A N 1
ATOM 725 C CA . ASP A 1 91 ? -6.789 7.715 9.703 1 95.75 91 ASP A CA 1
ATOM 726 C C . ASP A 1 91 ? -5.375 7.492 10.234 1 95.75 91 ASP A C 1
ATOM 728 O O . ASP A 1 91 ? -4.688 8.445 10.602 1 95.75 91 ASP A O 1
ATOM 732 N N . ILE A 1 92 ? -4.945 6.281 10.297 1 97.62 92 ILE A N 1
ATOM 733 C CA . ILE A 1 92 ? -3.566 5.98 10.672 1 97.62 92 ILE A CA 1
ATOM 734 C C . ILE A 1 92 ? -2.607 6.645 9.688 1 97.62 92 ILE A C 1
ATOM 736 O O . ILE A 1 92 ? -1.659 7.32 10.094 1 97.62 92 ILE A O 1
ATOM 740 N N . ASP A 1 93 ? -2.934 6.477 8.406 1 96.81 93 ASP A N 1
ATOM 741 C CA . ASP A 1 93 ? -2.09 7.07 7.379 1 96.81 93 ASP A CA 1
ATOM 742 C C . ASP A 1 93 ? -2.008 8.586 7.543 1 96.81 93 ASP A C 1
ATOM 744 O O . ASP A 1 93 ? -0.939 9.18 7.367 1 96.81 93 ASP A O 1
ATOM 748 N N . ASP A 1 94 ? -3.09 9.148 7.828 1 96.5 94 ASP A N 1
ATOM 749 C CA . ASP A 1 94 ? -3.176 10.586 8.047 1 96.5 94 ASP A CA 1
ATOM 750 C C . ASP A 1 94 ? -2.285 11.023 9.211 1 96.5 94 ASP A C 1
ATOM 752 O O . ASP A 1 94 ? -1.461 11.93 9.062 1 96.5 94 ASP A O 1
ATOM 756 N N . LEU A 1 95 ? -2.396 10.336 10.328 1 97.5 95 LEU A N 1
ATOM 757 C CA . LEU A 1 95 ? -1.615 10.656 11.516 1 97.5 95 LEU A CA 1
ATOM 758 C C . LEU A 1 95 ? -0.124 10.492 11.25 1 97.5 95 LEU A C 1
ATOM 760 O O . LEU A 1 95 ? 0.681 11.336 11.648 1 97.5 95 LEU A O 1
ATOM 764 N N . GLU A 1 96 ? 0.209 9.461 10.555 1 98 96 GLU A N 1
ATOM 765 C CA . GLU A 1 96 ? 1.616 9.211 10.25 1 98 96 GLU A CA 1
ATOM 766 C C . GLU A 1 96 ? 2.191 10.312 9.359 1 98 96 GLU A C 1
ATOM 768 O O . GLU A 1 96 ? 3.326 10.75 9.562 1 98 96 GLU A O 1
ATOM 773 N N . ARG A 1 97 ? 1.431 10.742 8.414 1 97 97 ARG A N 1
ATOM 774 C CA . ARG A 1 97 ? 1.882 11.836 7.562 1 97 97 ARG A CA 1
ATOM 775 C C . ARG A 1 97 ? 2.117 13.102 8.375 1 97 97 ARG A C 1
ATOM 777 O O . ARG A 1 97 ? 3.141 13.773 8.219 1 97 97 ARG A O 1
ATOM 784 N N . GLN A 1 98 ? 1.189 13.398 9.234 1 96.88 98 GLN A N 1
ATOM 785 C CA . GLN A 1 98 ? 1.288 14.594 10.062 1 96.88 98 GLN A CA 1
ATOM 786 C C . GLN A 1 98 ? 2.494 14.516 10.992 1 96.88 98 GLN A C 1
ATOM 788 O O . GLN A 1 98 ? 3.23 15.492 11.148 1 96.88 98 GLN A O 1
ATOM 793 N N . ILE A 1 99 ? 2.678 13.406 11.562 1 98.06 99 ILE A N 1
ATOM 794 C CA . ILE A 1 99 ? 3.793 13.195 12.484 1 98.06 99 ILE A CA 1
ATOM 795 C C . ILE A 1 99 ? 5.113 13.367 11.734 1 98.06 99 ILE A C 1
ATOM 797 O O . ILE A 1 99 ? 6.031 14.031 12.227 1 98.06 99 ILE A O 1
ATOM 801 N N . ASN A 1 100 ? 5.168 12.805 10.586 1 97.38 100 ASN A N 1
ATOM 802 C CA . ASN A 1 100 ? 6.387 12.891 9.789 1 97.38 100 ASN A CA 1
ATOM 803 C C . ASN A 1 100 ? 6.73 14.344 9.453 1 97.38 100 ASN A C 1
ATOM 805 O O . ASN A 1 100 ? 7.883 14.758 9.594 1 97.38 100 ASN A O 1
ATOM 809 N N . VAL A 1 101 ? 5.785 15.086 9.055 1 97.25 101 VAL A N 1
ATOM 810 C CA . VAL A 1 101 ? 6.027 16.469 8.695 1 97.25 101 VAL A CA 1
ATOM 811 C C . VAL A 1 101 ? 6.43 17.266 9.93 1 97.25 101 VAL A C 1
ATOM 813 O O . VAL A 1 101 ? 7.355 18.078 9.883 1 97.25 101 VAL A O 1
ATOM 816 N N . THR A 1 102 ? 5.715 17.047 11.047 1 97.38 102 THR A N 1
ATOM 817 C CA . THR A 1 102 ? 6.023 17.75 12.289 1 97.38 102 THR A CA 1
ATOM 818 C C . THR A 1 102 ? 7.434 17.406 12.758 1 97.38 102 THR A C 1
ATOM 820 O O . THR A 1 102 ? 8.172 18.281 13.219 1 97.38 102 THR A O 1
ATOM 823 N N . ASP A 1 103 ? 7.824 16.172 12.586 1 97 103 ASP A N 1
ATOM 824 C CA . ASP A 1 103 ? 9.188 15.742 12.906 1 97 103 ASP A CA 1
ATOM 825 C C . ASP A 1 103 ? 10.211 16.5 12.055 1 97 103 ASP A C 1
ATOM 827 O O . ASP A 1 103 ? 11.203 17 12.578 1 97 103 ASP A O 1
ATOM 831 N N . ASP A 1 104 ? 9.953 16.578 10.844 1 96.5 104 ASP A N 1
ATOM 832 C CA . ASP A 1 104 ? 10.852 17.297 9.93 1 96.5 104 ASP A CA 1
ATOM 833 C C . ASP A 1 104 ? 10.961 18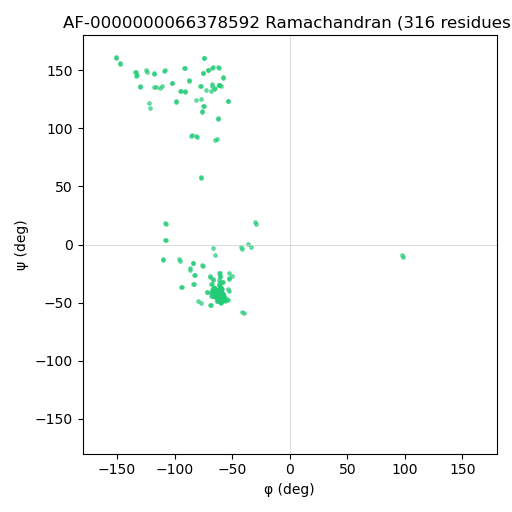.766 10.297 1 96.5 104 ASP A C 1
ATOM 835 O O . ASP A 1 104 ? 12.047 19.344 10.258 1 96.5 104 ASP A O 1
ATOM 839 N N . ILE A 1 105 ? 9.836 19.344 10.648 1 97.06 105 ILE A N 1
ATOM 840 C CA . ILE A 1 105 ? 9.812 20.75 11.031 1 97.06 105 ILE A CA 1
ATOM 841 C C . ILE A 1 105 ? 10.672 20.969 12.273 1 97.06 105 ILE A C 1
ATOM 843 O O . ILE A 1 105 ? 11.477 21.906 12.328 1 97.06 105 ILE A O 1
ATOM 847 N N . ILE A 1 106 ? 10.5 20.109 13.219 1 96.25 106 ILE A N 1
ATOM 848 C CA . ILE A 1 106 ? 11.258 20.188 14.461 1 96.25 106 ILE A CA 1
ATOM 849 C C . ILE A 1 106 ? 12.758 20.094 14.156 1 96.25 106 ILE A C 1
ATOM 851 O O . ILE A 1 106 ? 13.539 20.938 14.602 1 96.25 106 ILE A O 1
ATOM 855 N N . HIS A 1 107 ? 13.156 19.172 13.375 1 94.56 107 HIS A N 1
ATOM 856 C CA . HIS A 1 107 ? 14.562 18.938 13.055 1 94.56 107 HIS A CA 1
ATOM 857 C C . HIS A 1 107 ? 15.156 20.109 12.281 1 94.56 107 HIS A C 1
ATOM 859 O O . HIS A 1 107 ? 16.297 20.5 12.523 1 94.56 107 HIS A O 1
ATOM 865 N N . ASN A 1 108 ? 14.391 20.656 11.438 1 93.12 108 ASN A N 1
ATOM 866 C CA . ASN A 1 108 ? 14.883 21.766 10.609 1 93.12 108 ASN A CA 1
ATOM 867 C C . ASN A 1 108 ? 14.781 23.094 11.328 1 93.12 108 ASN A C 1
ATOM 869 O O . ASN A 1 108 ? 15.344 24.094 10.875 1 93.12 108 ASN A O 1
ATOM 873 N N . GLY A 1 109 ? 13.992 23.078 12.383 1 91.88 109 GLY A N 1
ATOM 874 C CA . GLY A 1 109 ? 13.852 24.297 13.164 1 91.88 109 GLY A CA 1
ATOM 875 C C . GLY A 1 109 ? 14.922 24.438 14.234 1 91.88 109 GLY A C 1
ATOM 876 O O . GLY A 1 109 ? 15.133 25.531 14.758 1 91.88 109 GLY A O 1
ATOM 877 N N . ILE A 1 110 ? 15.57 23.391 14.641 1 86.88 110 ILE A N 1
ATOM 878 C CA . ILE A 1 110 ? 16.625 23.422 15.656 1 86.88 110 ILE A CA 1
ATOM 879 C C . ILE A 1 110 ? 17.906 23.984 15.055 1 86.88 110 ILE A C 1
ATOM 881 O O . ILE A 1 110 ? 18.422 23.438 14.07 1 86.88 110 ILE A O 1
ATOM 885 N N . ILE A 1 111 ? 18.328 25.078 15.641 1 78.44 111 ILE A N 1
ATOM 886 C CA . ILE A 1 111 ? 19.562 25.719 15.211 1 78.44 111 ILE A CA 1
ATOM 887 C C . ILE A 1 111 ? 20.75 25.094 15.93 1 78.44 111 ILE A C 1
ATOM 889 O O . ILE A 1 111 ? 20.812 25.109 17.156 1 78.44 111 ILE A O 1
ATOM 893 N N . THR A 1 112 ? 21.391 24.156 15.414 1 63.75 112 THR A N 1
ATOM 894 C CA . THR A 1 112 ? 22.531 23.547 16.078 1 63.75 112 THR A CA 1
ATOM 895 C C . THR A 1 112 ? 23.781 24.422 15.961 1 63.75 112 THR A C 1
ATOM 897 O O . THR A 1 112 ? 24.75 24.25 16.703 1 63.75 112 THR A O 1
ATOM 900 N N . LYS A 1 113 ? 24.219 24.938 14.75 1 57.75 113 LYS A N 1
ATOM 901 C CA . LYS A 1 113 ? 25.594 25.375 14.508 1 57.75 113 LYS A CA 1
ATOM 902 C C . LYS A 1 113 ? 25.859 26.734 15.148 1 57.75 113 LYS A C 1
ATOM 904 O O . LYS A 1 113 ? 25.516 27.766 14.586 1 57.75 113 LYS A O 1
ATOM 909 N N . SER A 1 114 ? 25.672 26.812 16.406 1 51.91 114 SER A N 1
ATOM 910 C CA . SER A 1 114 ? 26.266 28.047 16.875 1 51.91 114 SER A CA 1
ATOM 911 C C . SER A 1 114 ? 27.609 28.312 16.219 1 51.91 114 SER A C 1
ATOM 913 O O . SER A 1 114 ? 28.016 29.469 16.047 1 51.91 114 SER A O 1
ATOM 915 N N . TYR A 1 115 ? 28.469 27.188 16.5 1 48.28 115 TYR A N 1
ATOM 916 C CA . TYR A 1 115 ? 29.891 27.562 16.469 1 48.28 115 TYR A CA 1
ATOM 917 C C . TYR A 1 115 ? 30.312 27.984 15.07 1 48.28 115 TYR A C 1
ATOM 919 O O . TYR A 1 115 ? 31.5 28.062 14.781 1 48.28 115 TYR A O 1
ATOM 927 N N . SER A 1 116 ? 29.531 27.812 14.102 1 49.81 116 SER A N 1
ATOM 928 C CA . SER A 1 116 ? 30.219 28.188 12.875 1 49.81 116 SER A CA 1
ATOM 929 C C . SER A 1 116 ? 30.625 29.656 12.898 1 49.81 116 SER A C 1
ATOM 931 O O . SER A 1 116 ? 30.016 30.453 13.617 1 49.81 116 SER A O 1
ATOM 933 N N . THR A 1 117 ? 31.938 29.984 12.414 1 50.97 117 THR A N 1
ATOM 934 C CA . THR A 1 117 ? 32.594 31.266 12.172 1 50.97 117 THR A CA 1
ATOM 935 C C . T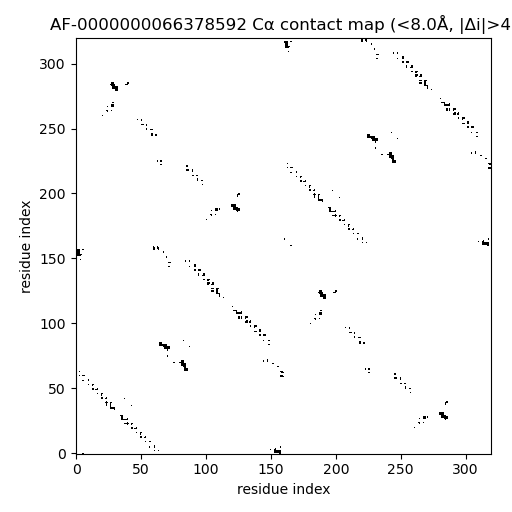HR A 1 117 ? 31.625 32.25 11.508 1 50.97 117 THR A C 1
ATOM 937 O O . THR A 1 117 ? 32 33.375 11.164 1 50.97 117 THR A O 1
ATOM 940 N N . LYS A 1 118 ? 30.438 31.781 11.203 1 57.03 118 LYS A N 1
ATOM 941 C CA . LYS A 1 118 ? 29.703 32.781 10.438 1 57.03 118 LYS A CA 1
ATOM 942 C C . LYS A 1 118 ? 29.156 33.875 11.352 1 57.03 118 LYS A C 1
ATOM 944 O O . LYS A 1 118 ? 28.719 33.594 12.469 1 57.03 118 LYS A O 1
ATOM 949 N N . LYS A 1 119 ? 29.469 35.125 11.062 1 57.84 119 LYS A N 1
ATOM 950 C CA . LYS A 1 119 ? 29.188 36.438 11.688 1 57.84 119 LYS A CA 1
ATOM 951 C C . LYS A 1 119 ? 27.703 36.594 11.969 1 57.84 119 LYS A C 1
ATOM 953 O O . LYS A 1 119 ? 27.312 37.344 12.852 1 57.84 119 LYS A O 1
ATOM 958 N N . ILE A 1 120 ? 26.734 35.906 11.172 1 63.97 120 ILE A N 1
ATOM 959 C CA . ILE A 1 120 ? 25.328 36.219 11.359 1 63.97 120 ILE A CA 1
ATOM 960 C C . ILE A 1 120 ? 24.562 34.938 11.758 1 63.97 120 ILE A C 1
ATOM 962 O O . ILE A 1 120 ? 24.656 33.938 11.07 1 63.97 120 ILE A O 1
ATOM 966 N N . ALA A 1 121 ? 23.984 34.906 12.906 1 71 121 ALA A N 1
ATOM 967 C CA . ALA A 1 121 ? 23.359 33.781 13.562 1 71 121 ALA A CA 1
ATOM 968 C C . ALA A 1 121 ? 22.078 33.344 12.844 1 71 121 ALA A C 1
ATOM 970 O O . ALA A 1 121 ? 21.375 34.219 12.305 1 71 121 ALA A O 1
ATOM 971 N N . ASP A 1 122 ? 21.812 32.094 12.547 1 81.06 122 ASP A N 1
ATOM 972 C CA . ASP A 1 122 ? 20.547 31.547 12.055 1 81.06 122 ASP A CA 1
ATOM 973 C C . ASP A 1 122 ? 19.469 31.641 13.133 1 81.06 122 ASP A C 1
ATOM 975 O O . ASP A 1 122 ? 19.75 31.531 14.32 1 81.06 122 ASP A O 1
ATOM 979 N N . VAL A 1 123 ? 18.297 32.062 12.664 1 87.88 123 VAL A N 1
ATOM 980 C CA . VAL A 1 123 ? 17.141 32.156 13.555 1 87.88 123 VAL A CA 1
ATOM 981 C C . VAL A 1 123 ? 16.047 31.188 13.102 1 87.88 123 VAL A C 1
ATOM 983 O O . VAL A 1 123 ? 15.773 31.062 11.906 1 87.88 123 VAL A O 1
ATOM 986 N N . SER A 1 124 ? 15.484 30.5 14.086 1 91.5 124 SER A N 1
ATOM 987 C CA . SER A 1 124 ? 14.359 29.625 13.805 1 91.5 124 SER A CA 1
ATOM 988 C C . SER A 1 124 ? 13.07 30.406 13.617 1 91.5 124 SER A C 1
ATOM 990 O O . SER A 1 124 ? 12.805 31.359 14.352 1 91.5 124 SER A O 1
ATOM 992 N N . HIS A 1 125 ? 12.352 29.984 12.609 1 94 125 HIS A N 1
ATOM 993 C CA . HIS A 1 125 ? 11.07 30.641 12.352 1 94 125 HIS A CA 1
ATOM 994 C C . HIS A 1 125 ? 9.898 29.734 12.711 1 94 125 HIS A C 1
ATOM 996 O O . HIS A 1 125 ? 8.773 29.969 12.281 1 94 125 HIS A O 1
ATOM 1002 N N . VAL A 1 126 ? 10.188 28.719 13.523 1 96 126 VAL A N 1
ATOM 1003 C CA . VAL A 1 126 ? 9.156 27.828 14.047 1 96 126 VAL A CA 1
ATOM 1004 C C . VAL A 1 126 ? 9.352 27.625 15.547 1 96 126 VAL A C 1
ATOM 1006 O O . VAL A 1 126 ? 10.477 27.703 16.047 1 96 126 VAL A O 1
ATOM 1009 N N . ASP A 1 127 ? 8.227 27.5 16.219 1 95.38 127 ASP A N 1
ATOM 1010 C CA . ASP A 1 127 ? 8.258 27.156 17.641 1 95.38 127 ASP A CA 1
ATOM 1011 C C . ASP A 1 127 ? 8.453 25.656 17.844 1 95.38 127 ASP A C 1
ATOM 1013 O O . ASP A 1 127 ? 7.48 24.906 17.938 1 95.38 127 ASP A O 1
ATOM 1017 N N . VAL A 1 128 ? 9.664 25.266 17.984 1 95.5 128 VAL A N 1
ATOM 1018 C CA . VAL A 1 128 ? 10.055 23.859 18.047 1 95.5 128 VAL A CA 1
ATOM 1019 C C . VAL A 1 128 ? 9.367 23.188 19.234 1 95.5 128 VAL A C 1
ATOM 1021 O O . VAL A 1 128 ? 8.914 22.047 19.125 1 95.5 128 VAL A O 1
ATOM 1024 N N . VAL A 1 129 ? 9.234 23.875 20.312 1 96.38 129 VAL A N 1
ATOM 1025 C CA . VAL A 1 129 ? 8.633 23.328 21.516 1 96.38 129 VAL A CA 1
ATOM 1026 C C . VAL A 1 129 ? 7.152 23.047 21.281 1 96.38 129 VAL A C 1
ATOM 1028 O O . VAL A 1 129 ? 6.656 21.984 21.641 1 96.38 129 VAL A O 1
ATOM 1031 N N . ALA A 1 130 ? 6.465 23.938 20.672 1 97.06 130 ALA A N 1
ATOM 1032 C CA . ALA A 1 130 ? 5.047 23.766 20.359 1 97.06 130 ALA A CA 1
ATOM 1033 C C . ALA A 1 130 ? 4.824 22.609 19.406 1 97.06 130 ALA A C 1
ATOM 1035 O O . ALA A 1 130 ? 3.902 21.812 19.578 1 97.06 130 ALA A O 1
ATOM 1036 N N . TYR A 1 131 ? 5.699 22.531 18.438 1 97.38 131 TYR A N 1
ATOM 1037 C CA . TYR A 1 131 ? 5.586 21.438 17.484 1 97.38 131 TYR A CA 1
ATOM 1038 C C . TYR A 1 131 ? 5.867 20.094 18.141 1 97.38 131 TYR A C 1
ATOM 1040 O O . TYR A 1 131 ? 5.238 19.078 17.812 1 97.38 131 TYR A O 1
ATOM 1048 N N . ASP A 1 132 ? 6.82 20.094 19.016 1 97.31 132 ASP A N 1
ATOM 1049 C CA . ASP A 1 132 ? 7.137 18.859 19.719 1 97.31 132 ASP A CA 1
ATOM 1050 C C . ASP A 1 132 ? 5.949 18.391 20.562 1 97.31 132 ASP A C 1
ATOM 1052 O O . ASP A 1 132 ? 5.629 17.203 20.594 1 97.31 132 ASP A O 1
ATOM 1056 N N . LYS A 1 133 ? 5.285 19.297 21.188 1 97.88 133 LYS A N 1
ATOM 1057 C CA . LYS A 1 133 ? 4.098 18.969 21.969 1 97.88 133 LYS A CA 1
ATOM 1058 C C . LYS A 1 133 ? 3.006 18.375 21.078 1 97.88 133 LYS A C 1
ATOM 1060 O O . LYS A 1 133 ? 2.379 17.375 21.438 1 97.88 133 LYS A O 1
ATOM 1065 N N . THR A 1 134 ? 2.805 18.953 19.969 1 96.44 134 THR A N 1
ATOM 1066 C CA . THR A 1 134 ? 1.81 18.5 19.016 1 96.44 134 THR A CA 1
ATOM 1067 C C . THR A 1 134 ? 2.154 17.094 18.516 1 96.44 134 THR A C 1
ATOM 1069 O O . THR A 1 134 ? 1.283 16.219 18.438 1 96.44 134 THR A O 1
ATOM 1072 N N . ARG A 1 135 ? 3.4 16.891 18.156 1 97.31 135 ARG A N 1
ATOM 1073 C CA . ARG A 1 135 ? 3.857 15.602 17.672 1 97.31 135 ARG A CA 1
ATOM 1074 C C . ARG A 1 135 ? 3.619 14.508 18.703 1 97.31 135 ARG A C 1
ATOM 1076 O O . ARG A 1 135 ? 3.168 13.414 18.375 1 97.31 135 ARG A O 1
ATOM 1083 N N . LYS A 1 136 ? 3.906 14.836 19.984 1 98.25 136 LYS A N 1
ATOM 1084 C CA . LYS A 1 136 ? 3.699 13.875 21.062 1 98.25 136 LYS A CA 1
ATOM 1085 C C . LYS A 1 136 ? 2.225 13.508 21.203 1 98.25 136 LYS A C 1
ATOM 1087 O O . LYS A 1 136 ? 1.885 12.336 21.375 1 98.25 136 LYS A O 1
ATOM 1092 N N . LYS A 1 137 ? 1.359 14.484 21.047 1 98.06 137 LYS A N 1
ATOM 1093 C CA . LYS A 1 137 ? -0.078 14.227 21.094 1 98.06 137 LYS A CA 1
ATOM 1094 C C . LYS A 1 137 ? -0.523 13.344 19.938 1 98.06 137 LYS A C 1
ATOM 1096 O O . LYS A 1 137 ? -1.338 12.438 20.109 1 98.06 137 LYS A O 1
ATOM 1101 N N . MET A 1 138 ? 0 13.625 18.781 1 97.88 138 MET A N 1
ATOM 1102 C CA . MET A 1 138 ? -0.35 12.836 17.609 1 97.88 138 MET A CA 1
ATOM 1103 C C . MET A 1 138 ? 0.139 11.398 17.75 1 97.88 138 MET A C 1
ATOM 1105 O O . MET A 1 138 ? -0.543 10.461 17.344 1 97.88 138 MET A O 1
ATOM 1109 N N . ASN A 1 139 ? 1.342 11.273 18.344 1 98.38 139 ASN A N 1
ATOM 1110 C CA . ASN A 1 139 ? 1.863 9.93 18.578 1 98.38 139 ASN A CA 1
ATOM 1111 C C . ASN A 1 139 ? 0.976 9.148 19.547 1 98.38 139 ASN A C 1
ATOM 1113 O O . ASN A 1 139 ? 0.724 7.957 19.344 1 98.38 139 ASN A O 1
ATOM 1117 N N . GLU A 1 140 ? 0.516 9.844 20.516 1 98 140 GLU A N 1
ATOM 1118 C CA . GLU A 1 140 ? -0.388 9.211 21.469 1 98 140 GLU A CA 1
ATOM 1119 C C . GLU A 1 140 ? -1.678 8.758 20.781 1 98 140 GLU A C 1
ATOM 1121 O O . GLU A 1 140 ? -2.15 7.641 21.031 1 98 140 GLU A O 1
ATOM 1126 N N . ARG A 1 141 ? -2.23 9.578 19.984 1 97.19 141 ARG A N 1
ATOM 1127 C CA . ARG A 1 141 ? -3.443 9.242 19.25 1 97.19 141 ARG A CA 1
ATOM 1128 C C . ARG A 1 141 ? -3.205 8.062 18.312 1 97.19 141 ARG A C 1
ATOM 1130 O O . ARG A 1 141 ? -4.059 7.184 18.188 1 97.19 141 ARG A O 1
ATOM 1137 N N . LEU A 1 142 ? -2.105 8.078 17.656 1 97.94 142 LEU A N 1
ATOM 1138 C CA . LEU A 1 142 ? -1.734 6.988 16.75 1 97.94 142 LEU A CA 1
ATOM 1139 C C . LEU A 1 142 ? -1.657 5.664 17.5 1 97.94 142 LEU A C 1
ATOM 1141 O O . LEU A 1 142 ? -2.211 4.66 17.062 1 97.94 142 LEU A O 1
ATOM 1145 N N . ASP A 1 143 ? -0.996 5.73 18.703 1 97.69 143 ASP A N 1
ATOM 1146 C CA . ASP A 1 143 ? -0.847 4.52 19.5 1 97.69 143 ASP A CA 1
ATOM 1147 C C . ASP A 1 143 ? -2.207 3.975 19.922 1 97.69 143 ASP A C 1
ATOM 1149 O O . ASP A 1 143 ? -2.459 2.771 19.828 1 97.69 143 ASP A O 1
ATOM 1153 N N . LYS A 1 144 ? -3.059 4.852 20.312 1 97 144 LYS A N 1
ATOM 1154 C CA . LYS A 1 144 ? -4.398 4.453 20.75 1 97 144 LYS A CA 1
ATOM 1155 C C . LYS A 1 144 ? -5.188 3.85 19.594 1 97 144 LYS A C 1
ATOM 1157 O O . LYS A 1 144 ? -5.859 2.83 19.75 1 97 144 LYS A O 1
ATOM 1162 N N . LEU A 1 145 ? -5.109 4.457 18.469 1 97.06 145 LEU A N 1
ATOM 1163 C CA . LEU A 1 145 ? -5.84 3.973 17.312 1 97.06 145 LEU A CA 1
ATOM 1164 C C . LEU A 1 145 ? -5.312 2.611 16.859 1 97.06 145 LEU A C 1
ATOM 1166 O O . LEU A 1 145 ? -6.094 1.716 16.531 1 97.06 145 LEU A O 1
ATOM 1170 N N . LYS A 1 146 ? -3.996 2.461 16.875 1 97.69 146 LYS A N 1
ATOM 1171 C CA . LYS A 1 146 ? -3.404 1.178 16.516 1 97.69 146 LYS A CA 1
ATOM 1172 C C . LYS A 1 146 ? -3.852 0.071 17.453 1 97.69 146 LYS A C 1
ATOM 1174 O O . LYS A 1 146 ? -4.137 -1.048 17.031 1 97.69 146 LYS A O 1
ATOM 1179 N N . LEU A 1 147 ? -3.928 0.392 18.703 1 96.94 147 LEU A N 1
ATOM 1180 C CA . LEU A 1 147 ? -4.387 -0.575 19.688 1 96.94 147 LEU A CA 1
ATOM 1181 C C . LEU A 1 147 ? -5.848 -0.942 19.453 1 96.94 147 LEU A C 1
ATOM 1183 O O . LEU A 1 147 ? -6.223 -2.113 19.547 1 96.94 147 LEU A O 1
ATOM 1187 N N . ARG A 1 148 ? -6.648 0.037 19.172 1 95.62 148 ARG A N 1
ATOM 1188 C CA . ARG A 1 148 ? -8.062 -0.214 18.906 1 95.62 148 ARG A CA 1
ATOM 1189 C C . ARG A 1 148 ? -8.25 -1.09 17.672 1 95.62 148 ARG A C 1
ATOM 1191 O O . ARG A 1 148 ? -9.086 -1.99 17.672 1 95.62 148 ARG A O 1
ATOM 1198 N N . ILE A 1 149 ? -7.52 -0.78 16.641 1 97.19 149 ILE A N 1
ATOM 1199 C CA . ILE A 1 149 ? -7.57 -1.563 15.414 1 97.19 149 ILE A CA 1
ATOM 1200 C C . ILE A 1 149 ? -7.164 -3.006 15.703 1 97.19 149 ILE A C 1
ATOM 1202 O O . ILE A 1 149 ? -7.816 -3.945 15.242 1 97.19 149 ILE A O 1
ATOM 1206 N N . GLN A 1 150 ? -6.16 -3.129 16.469 1 97.06 150 GLN A N 1
ATOM 1207 C CA . GLN A 1 150 ? -5.703 -4.469 16.828 1 97.06 150 GLN A CA 1
ATOM 1208 C C . GLN A 1 150 ? -6.789 -5.242 17.578 1 97.06 150 GLN A C 1
ATOM 1210 O O . GLN A 1 150 ? -7.055 -6.406 17.266 1 97.06 150 GLN A O 1
ATOM 1215 N N . SER A 1 151 ? -7.367 -4.582 18.516 1 96.69 151 SER A N 1
ATOM 1216 C CA . SER A 1 151 ? -8.461 -5.203 19.25 1 96.69 151 SER A CA 1
ATOM 1217 C C . SER A 1 151 ? -9.617 -5.566 18.328 1 96.69 151 SER A C 1
ATOM 1219 O O . SER A 1 151 ? -10.172 -6.664 18.406 1 96.69 151 SER A O 1
ATOM 1221 N N . ALA A 1 152 ? -9.953 -4.684 17.422 1 96.5 152 ALA A N 1
ATOM 1222 C CA . ALA A 1 152 ? -11.031 -4.922 16.469 1 96.5 152 ALA A CA 1
ATOM 1223 C C . ALA A 1 152 ? -10.734 -6.133 15.594 1 96.5 152 ALA A C 1
ATOM 1225 O O . ALA A 1 152 ? -11.648 -6.883 15.227 1 96.5 152 ALA A O 1
ATOM 1226 N N . ASN A 1 153 ? -9.461 -6.324 15.266 1 97.44 153 ASN A N 1
ATOM 1227 C CA . ASN A 1 153 ? -9.078 -7.469 14.445 1 97.44 153 ASN A CA 1
ATOM 1228 C C . ASN A 1 153 ? -9.438 -8.789 15.125 1 97.44 153 ASN A C 1
ATOM 1230 O O . ASN A 1 153 ? -9.68 -9.789 14.445 1 97.44 153 ASN A O 1
ATOM 1234 N N . TRP A 1 154 ? -9.547 -8.828 16.422 1 97.56 154 TRP A N 1
ATOM 1235 C CA . TRP A 1 154 ? -9.875 -10.047 17.156 1 97.56 154 TRP A CA 1
ATOM 1236 C C . TRP A 1 154 ? -11.375 -10.117 17.438 1 97.56 154 TRP A C 1
ATOM 1238 O O . TRP A 1 154 ? -11.883 -11.148 17.891 1 97.56 154 TRP A O 1
ATOM 1248 N N . GLU A 1 155 ? -12 -9 17.25 1 96.62 155 GLU A N 1
ATOM 1249 C CA . GLU A 1 155 ? -13.43 -8.914 17.531 1 96.62 155 GLU A CA 1
ATOM 1250 C C . GLU A 1 155 ? -14.25 -9.422 16.359 1 96.62 155 GLU A C 1
ATOM 1252 O O . GLU A 1 155 ? -15.312 -10.031 16.547 1 96.62 155 GLU A O 1
ATOM 1257 N N . PHE A 1 156 ? -13.781 -9.219 15.164 1 97.94 156 PHE A N 1
ATOM 1258 C CA . PHE A 1 156 ? -14.602 -9.477 13.984 1 97.94 156 PHE A CA 1
ATOM 1259 C C . PHE A 1 156 ? -14.094 -10.703 13.234 1 97.94 156 PHE A C 1
ATOM 1261 O O . PHE A 1 156 ? -12.891 -10.969 13.203 1 97.94 156 PHE A O 1
ATOM 1268 N N . ASP A 1 157 ? -15.07 -11.352 12.609 1 98.25 157 ASP A N 1
ATOM 1269 C CA . ASP A 1 157 ? -14.75 -12.508 11.773 1 98.25 157 ASP A CA 1
ATOM 1270 C C . ASP A 1 157 ? -14.492 -12.086 10.328 1 98.25 157 ASP A C 1
ATOM 1272 O O . ASP A 1 157 ? -15.055 -11.086 9.859 1 98.25 157 ASP A O 1
ATOM 1276 N N . LEU A 1 158 ? -13.672 -12.883 9.68 1 97.88 158 LEU A N 1
ATOM 1277 C CA . LEU A 1 158 ? -13.422 -12.68 8.258 1 97.88 158 LEU A CA 1
ATOM 1278 C C . LEU A 1 158 ? -14.688 -12.938 7.449 1 97.88 158 LEU A C 1
ATOM 1280 O O . LEU A 1 158 ? -15.391 -13.93 7.676 1 97.88 158 LEU A O 1
ATOM 1284 N N . ILE A 1 159 ? -14.945 -12.062 6.57 1 94.81 159 ILE A N 1
ATOM 1285 C CA . ILE A 1 159 ? -16.094 -12.211 5.68 1 94.81 159 ILE A CA 1
ATOM 1286 C C . ILE A 1 159 ? -15.641 -12.867 4.375 1 94.81 159 ILE A C 1
ATOM 1288 O O . ILE A 1 159 ? -14.688 -12.414 3.738 1 94.81 159 ILE A O 1
ATOM 1292 N N . ASP A 1 160 ? -16.344 -13.859 3.945 1 87.06 160 ASP A N 1
ATOM 1293 C CA . ASP A 1 160 ? -15.992 -14.625 2.754 1 87.06 160 ASP A CA 1
ATOM 1294 C C . ASP A 1 160 ? -16.312 -13.844 1.482 1 87.06 160 ASP A C 1
ATOM 1296 O O . ASP A 1 160 ? -17.312 -13.125 1.427 1 87.06 160 ASP A O 1
ATOM 1300 N N . MET B 1 1 ? -18.328 13.039 -9.117 1 96.31 1 MET B N 1
ATOM 1301 C CA . MET B 1 1 ? -17.141 12.961 -9.969 1 96.31 1 MET B CA 1
ATOM 1302 C C . MET B 1 1 ? -16.828 11.508 -10.328 1 96.31 1 MET B C 1
ATOM 1304 O O . MET B 1 1 ? -17.234 10.586 -9.617 1 96.31 1 MET B O 1
ATOM 1308 N N . LYS B 1 2 ? -16.109 11.375 -11.492 1 98.12 2 LYS B N 1
ATOM 1309 C CA . LYS B 1 2 ? -15.703 10.023 -11.883 1 98.12 2 LYS B CA 1
ATOM 1310 C C . LYS B 1 2 ? -14.617 9.492 -10.961 1 98.12 2 LYS B C 1
ATOM 1312 O O . LYS B 1 2 ? -13.852 10.266 -10.383 1 98.12 2 LYS B O 1
ATOM 1317 N N . LEU B 1 3 ? -14.641 8.156 -10.812 1 98.5 3 LEU B N 1
ATOM 1318 C CA . LEU B 1 3 ? -13.578 7.531 -10.031 1 98.5 3 LEU B CA 1
ATOM 1319 C C . LEU B 1 3 ? -12.203 7.941 -10.547 1 98.5 3 LEU B C 1
ATOM 1321 O O . LEU B 1 3 ? -11.297 8.234 -9.758 1 98.5 3 LEU B O 1
ATOM 1325 N N . ALA B 1 4 ? -12.031 8.055 -11.883 1 98.56 4 ALA B N 1
ATOM 1326 C CA . ALA B 1 4 ? -10.773 8.477 -12.492 1 98.56 4 ALA B CA 1
ATOM 1327 C C . ALA B 1 4 ? -10.398 9.891 -12.047 1 98.56 4 ALA B C 1
ATOM 1329 O O . ALA B 1 4 ? -9.234 10.172 -11.773 1 98.56 4 ALA B O 1
ATOM 1330 N N . GLU B 1 5 ? -11.359 10.711 -11.953 1 98.62 5 GLU B N 1
ATOM 1331 C CA . GLU B 1 5 ? -11.141 12.086 -11.516 1 98.62 5 GLU B CA 1
ATOM 1332 C C . GLU B 1 5 ? -10.719 12.133 -10.055 1 98.62 5 GLU B C 1
ATOM 1334 O O . GLU B 1 5 ? -9.859 12.93 -9.672 1 98.62 5 GLU B O 1
ATOM 1339 N N . ALA B 1 6 ? -11.359 11.328 -9.281 1 98.69 6 ALA B N 1
ATOM 1340 C CA . ALA B 1 6 ? -11.008 11.258 -7.867 1 98.69 6 ALA B CA 1
ATOM 1341 C C . ALA B 1 6 ? -9.57 10.781 -7.68 1 98.69 6 ALA B C 1
ATOM 1343 O O . ALA B 1 6 ? -8.844 11.312 -6.84 1 98.69 6 ALA B O 1
ATOM 1344 N N . LEU B 1 7 ? -9.25 9.812 -8.461 1 98.62 7 LEU B N 1
ATOM 1345 C CA . LEU B 1 7 ? -7.879 9.32 -8.414 1 98.62 7 LEU B CA 1
ATOM 1346 C C . LEU B 1 7 ? -6.895 10.414 -8.805 1 98.62 7 LEU B C 1
ATOM 1348 O O . LEU B 1 7 ? -5.855 10.578 -8.164 1 98.62 7 LEU B O 1
ATOM 1352 N N . ASN B 1 8 ? -7.195 11.117 -9.789 1 98.44 8 ASN B N 1
ATOM 1353 C CA . ASN B 1 8 ? -6.355 12.234 -10.219 1 98.44 8 ASN B CA 1
ATOM 1354 C C . ASN B 1 8 ? -6.301 13.328 -9.164 1 98.44 8 ASN B C 1
ATOM 1356 O O . ASN B 1 8 ? -5.246 13.93 -8.93 1 98.44 8 ASN B O 1
ATOM 1360 N N . LEU B 1 9 ? -7.41 13.602 -8.594 1 98.69 9 LEU B N 1
ATOM 1361 C CA . LEU B 1 9 ? -7.469 14.594 -7.527 1 98.69 9 LEU B CA 1
ATOM 1362 C C . LEU B 1 9 ? -6.574 14.195 -6.359 1 98.69 9 LEU B C 1
ATOM 1364 O O . LEU B 1 9 ? -5.816 15.016 -5.84 1 98.69 9 LEU B O 1
ATOM 1368 N N . LYS B 1 10 ? -6.668 12.984 -5.965 1 98.62 10 LYS B N 1
ATOM 1369 C CA . LYS B 1 10 ? -5.812 12.492 -4.887 1 98.62 10 LYS B CA 1
ATOM 1370 C C . LYS B 1 10 ? -4.34 12.688 -5.223 1 98.62 10 LYS B C 1
ATOM 1372 O O . LYS B 1 10 ? -3.568 13.18 -4.398 1 98.62 10 LYS B O 1
ATOM 1377 N N . LYS B 1 11 ? -4.016 12.297 -6.391 1 98.69 11 LYS B N 1
ATOM 1378 C CA . LYS B 1 11 ? -2.631 12.43 -6.84 1 98.69 11 LYS B CA 1
ATOM 1379 C C . LYS B 1 11 ? -2.172 13.891 -6.785 1 98.69 11 LYS B C 1
ATOM 1381 O O . LYS B 1 11 ? -1.058 14.172 -6.344 1 98.69 11 LYS B O 1
ATOM 1386 N N . ASN B 1 12 ? -2.979 14.758 -7.246 1 98.75 12 ASN B N 1
ATOM 1387 C CA . ASN B 1 12 ? -2.65 16.172 -7.242 1 98.75 12 ASN B CA 1
ATOM 1388 C C . ASN B 1 12 ? -2.512 16.719 -5.82 1 98.75 12 ASN B C 1
ATOM 1390 O O . ASN B 1 12 ? -1.599 17.5 -5.531 1 98.75 12 ASN B O 1
ATOM 1394 N N . LEU B 1 13 ? -3.416 16.297 -4.988 1 98.75 13 LEU B N 1
ATOM 1395 C CA . LEU B 1 13 ? -3.357 16.719 -3.592 1 98.75 13 LEU B CA 1
ATOM 1396 C C . LEU B 1 13 ? -2.074 16.234 -2.93 1 98.75 13 LEU B C 1
ATOM 1398 O O . LEU B 1 13 ? -1.437 16.984 -2.18 1 98.75 13 LEU B O 1
ATOM 1402 N N . GLU B 1 14 ? -1.729 15.031 -3.201 1 98.5 14 GLU B N 1
ATOM 1403 C CA . GLU B 1 14 ? -0.493 14.484 -2.652 1 98.5 14 GLU B CA 1
ATOM 1404 C C . GLU B 1 14 ? 0.726 15.25 -3.16 1 98.5 14 GLU B C 1
ATOM 1406 O O . GLU B 1 14 ? 1.662 15.508 -2.402 1 98.5 14 GLU B O 1
ATOM 1411 N N . ARG B 1 15 ? 0.719 15.555 -4.363 1 98.44 15 ARG B N 1
ATOM 1412 C CA . ARG B 1 15 ? 1.787 16.375 -4.938 1 98.44 15 ARG B CA 1
ATOM 1413 C C . ARG B 1 15 ? 1.86 17.734 -4.258 1 98.44 15 ARG B C 1
ATOM 1415 O O . ARG B 1 15 ? 2.941 18.188 -3.869 1 98.44 15 ARG B O 1
ATOM 1422 N N . ASP B 1 16 ? 0.76 18.375 -4.164 1 98.31 16 ASP B N 1
ATOM 1423 C CA . ASP B 1 16 ? 0.688 19.672 -3.508 1 98.31 16 ASP B CA 1
ATOM 1424 C C . ASP B 1 16 ? 1.199 19.594 -2.072 1 98.31 16 ASP B C 1
ATOM 1426 O O . ASP B 1 16 ? 1.929 20.484 -1.619 1 98.31 16 ASP B O 1
ATOM 1430 N N . ALA B 1 17 ? 0.771 18.547 -1.354 1 98.19 17 ALA B N 1
ATOM 1431 C CA . ALA B 1 17 ? 1.229 18.359 0.018 1 98.19 17 ALA B CA 1
ATOM 1432 C C . ALA B 1 17 ? 2.748 18.219 0.074 1 98.19 17 ALA B C 1
ATOM 1434 O O . ALA B 1 17 ? 3.4 18.781 0.95 1 98.19 17 ALA B O 1
ATOM 1435 N N . GLY B 1 18 ? 3.285 17.453 -0.854 1 97.94 18 GLY B N 1
ATOM 1436 C CA . GLY B 1 18 ? 4.73 17.297 -0.918 1 97.94 18 GLY B CA 1
ATOM 1437 C C . GLY B 1 18 ? 5.461 18.594 -1.168 1 97.94 18 GLY B C 1
ATOM 1438 O O . GLY B 1 18 ? 6.492 18.859 -0.547 1 97.94 18 GLY B O 1
ATOM 1439 N N . GLU B 1 19 ? 4.973 19.391 -2.047 1 97.81 19 GLU B N 1
ATOM 1440 C CA . GLU B 1 19 ? 5.562 20.688 -2.352 1 97.81 19 GLU B CA 1
ATOM 1441 C C . GLU B 1 19 ? 5.504 21.625 -1.144 1 97.81 19 GLU B C 1
ATOM 1443 O O . GLU B 1 19 ? 6.477 22.312 -0.841 1 97.81 19 GLU B O 1
ATOM 1448 N N . LEU B 1 20 ? 4.348 21.609 -0.514 1 97.81 20 LEU B N 1
ATOM 1449 C CA . LEU B 1 20 ? 4.188 22.438 0.675 1 97.81 20 LEU B CA 1
ATOM 1450 C C . LEU B 1 20 ? 5.16 22.016 1.77 1 97.81 20 LEU B C 1
ATOM 1452 O O . LEU B 1 20 ? 5.762 22.859 2.439 1 97.81 20 LEU B O 1
ATOM 1456 N N . LYS B 1 21 ? 5.289 20.734 1.954 1 97.75 21 LYS B N 1
ATOM 1457 C CA . LYS B 1 21 ? 6.234 20.219 2.936 1 97.75 21 LYS B CA 1
ATOM 1458 C C . LYS B 1 21 ? 7.652 20.688 2.639 1 97.75 21 LYS B C 1
ATOM 1460 O O . LYS B 1 21 ? 8.359 21.156 3.537 1 97.75 21 LYS B O 1
ATOM 1465 N N . SER B 1 22 ? 8.055 20.594 1.404 1 97.25 22 SER B N 1
ATOM 1466 C CA . SER B 1 22 ? 9.391 21.031 0.998 1 97.25 22 SER B CA 1
ATOM 1467 C C . SER B 1 22 ? 9.586 22.516 1.278 1 97.25 22 SER B C 1
ATOM 1469 O O . SER B 1 22 ? 10.648 22.922 1.747 1 97.25 22 SER B O 1
ATOM 1471 N N . LEU B 1 23 ? 8.562 23.266 0.942 1 97.31 23 LEU B N 1
ATOM 1472 C CA . LEU B 1 23 ? 8.617 24.719 1.16 1 97.31 23 LEU B CA 1
ATOM 1473 C C . LEU B 1 23 ? 8.711 25.031 2.648 1 97.31 23 LEU B C 1
ATOM 1475 O O . LEU B 1 23 ? 9.477 25.906 3.055 1 97.31 23 LEU B O 1
ATOM 1479 N N . ILE B 1 24 ? 7.918 24.344 3.441 1 97.5 24 ILE B N 1
ATOM 1480 C CA . ILE B 1 24 ? 7.945 24.531 4.887 1 97.5 24 ILE B CA 1
ATOM 1481 C C . ILE B 1 24 ? 9.367 24.328 5.402 1 97.5 24 ILE B C 1
ATOM 1483 O O . ILE B 1 24 ? 9.891 25.156 6.148 1 97.5 24 ILE B O 1
ATOM 1487 N N . LEU B 1 25 ? 10.008 23.266 4.961 1 95.75 25 LEU B N 1
ATOM 1488 C CA . LEU B 1 25 ? 11.32 22.906 5.469 1 95.75 25 LEU B CA 1
ATOM 1489 C C . LEU B 1 25 ? 12.367 23.938 5.066 1 95.75 25 LEU B C 1
ATOM 1491 O O . LEU B 1 25 ? 13.305 24.203 5.828 1 95.75 25 LEU B O 1
ATOM 1495 N N . LYS B 1 26 ? 12.172 24.547 3.988 1 93.81 26 LYS B N 1
ATOM 1496 C CA . LYS B 1 26 ? 13.094 25.578 3.521 1 93.81 26 LYS B CA 1
ATOM 1497 C C . LYS B 1 26 ? 12.891 26.875 4.297 1 93.81 26 LYS B C 1
ATOM 1499 O O . LYS B 1 26 ? 13.773 27.75 4.301 1 93.81 26 LYS B O 1
ATOM 1504 N N . CYS B 1 27 ? 11.781 26.984 4.934 1 95.38 27 CYS B N 1
ATOM 1505 C CA . CYS B 1 27 ? 11.438 28.25 5.566 1 95.38 27 CYS B CA 1
ATOM 1506 C C . CYS B 1 27 ? 11.555 28.156 7.086 1 95.38 27 CYS B C 1
ATOM 1508 O O . CYS B 1 27 ? 11.234 29.094 7.801 1 95.38 27 CYS B O 1
ATOM 1510 N N . CYS B 1 28 ? 11.992 27.047 7.523 1 94 28 CYS B N 1
ATOM 1511 C CA . CYS B 1 28 ? 12.047 26.828 8.969 1 94 28 CYS B CA 1
ATOM 1512 C C . CYS B 1 28 ? 13.117 27.703 9.609 1 94 28 CYS B C 1
ATOM 1514 O O . CYS B 1 28 ? 13.047 28.016 10.797 1 94 28 CYS B O 1
ATOM 1516 N N . GLN B 1 29 ? 14.18 28.078 8.828 1 89 29 GLN B N 1
ATOM 1517 C CA . GLN B 1 29 ? 15.281 28.891 9.336 1 89 29 GLN B CA 1
ATOM 1518 C C . GLN B 1 29 ? 15.641 30 8.359 1 89 29 GLN B C 1
ATOM 1520 O O . GLN B 1 29 ? 15.375 29.891 7.16 1 89 29 GLN B O 1
ATOM 1525 N N . ALA B 1 30 ? 16.078 31.078 8.984 1 85.31 30 ALA B N 1
ATOM 1526 C CA . ALA B 1 30 ? 16.656 32.156 8.188 1 85.31 30 ALA B CA 1
ATOM 1527 C C . ALA B 1 30 ? 17.766 32.875 8.953 1 85.31 30 ALA B C 1
ATOM 1529 O O . ALA B 1 30 ? 17.859 32.75 10.18 1 85.31 30 ALA B O 1
ATOM 1530 N N . GLN B 1 31 ? 18.641 33.469 8.094 1 81.69 31 GLN B N 1
ATOM 1531 C CA . GLN B 1 31 ? 19.703 34.219 8.734 1 81.69 31 GLN B CA 1
ATOM 1532 C C . GLN B 1 31 ? 19.156 35.438 9.469 1 81.69 31 GLN B C 1
ATOM 1534 O O . GLN B 1 31 ? 18.094 35.969 9.109 1 81.69 31 GLN B O 1
ATOM 1539 N N . THR B 1 32 ? 19.984 35.781 10.539 1 79.88 32 THR B N 1
ATOM 1540 C CA . THR B 1 32 ? 19.609 36.938 11.312 1 79.88 32 THR B CA 1
ATOM 1541 C C . THR B 1 32 ? 19.406 38.156 10.406 1 79.88 32 THR B C 1
ATOM 1543 O O . THR B 1 32 ? 20.266 38.469 9.578 1 79.88 32 THR B O 1
ATOM 1546 N N . GLY B 1 33 ? 18.344 38.719 10.445 1 81.25 33 GLY B N 1
ATOM 1547 C CA . GLY B 1 33 ? 18.031 39.875 9.633 1 81.25 33 GLY B CA 1
ATOM 1548 C C . GLY B 1 33 ? 17.266 39.531 8.367 1 81.25 33 GLY B C 1
ATOM 1549 O O . GLY B 1 33 ? 16.797 40.438 7.66 1 81.25 33 GLY B O 1
ATOM 1550 N N . GLU B 1 34 ? 17.188 38.156 8.133 1 84.31 34 GLU B N 1
ATOM 1551 C CA . GLU B 1 34 ? 16.438 37.688 6.957 1 84.31 34 GLU B CA 1
ATOM 1552 C C . GLU B 1 34 ? 15.172 36.938 7.363 1 84.31 34 GLU B C 1
ATOM 1554 O O . GLU B 1 34 ? 15.102 36.375 8.453 1 84.31 34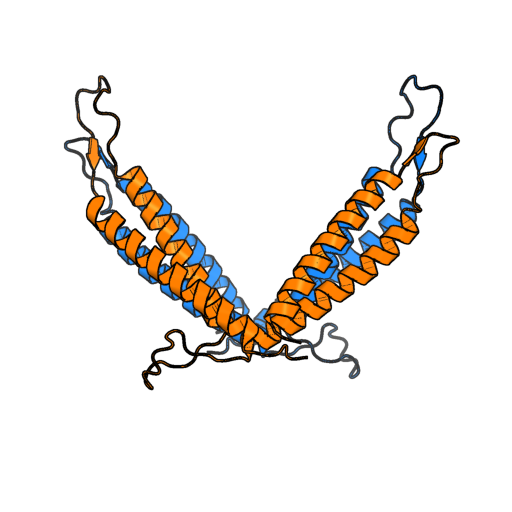 GLU B O 1
ATOM 1559 N N . ASN B 1 35 ? 14.156 37.312 6.652 1 87.38 35 ASN B N 1
ATOM 1560 C CA . ASN B 1 35 ? 12.93 36.531 6.805 1 87.38 35 ASN B CA 1
ATOM 1561 C C . ASN B 1 35 ? 12.734 35.562 5.641 1 87.38 35 ASN B C 1
ATOM 1563 O O . ASN B 1 35 ? 13.023 35.906 4.492 1 87.38 35 ASN B O 1
ATOM 1567 N N . PRO B 1 36 ? 12.297 34.375 6.02 1 90.62 36 PRO B N 1
ATOM 1568 C CA . PRO B 1 36 ? 11.93 33.5 4.902 1 90.62 36 PRO B CA 1
ATOM 1569 C C . PRO B 1 36 ? 10.797 34.062 4.055 1 90.62 36 PRO B C 1
ATOM 1571 O O . PRO B 1 36 ? 10.023 34.906 4.531 1 90.62 36 PRO B O 1
ATOM 1574 N N . PRO B 1 37 ? 10.812 33.688 2.84 1 92.5 37 PRO B N 1
ATOM 1575 C CA . PRO B 1 37 ? 9.781 34.25 1.949 1 92.5 37 PRO B CA 1
ATOM 1576 C C . PRO B 1 37 ? 8.367 33.875 2.404 1 92.5 37 PRO B C 1
ATOM 1578 O O . PRO B 1 37 ? 7.43 34.656 2.148 1 92.5 37 PRO B O 1
ATOM 1581 N N . PHE B 1 38 ? 8.211 32.719 3.035 1 95.69 38 PHE B N 1
ATOM 1582 C CA . PHE B 1 38 ? 6.914 32.312 3.545 1 95.69 38 PHE B CA 1
ATOM 1583 C C . PHE B 1 38 ? 7 31.984 5.031 1 95.69 38 PHE B C 1
ATOM 1585 O O . PHE B 1 38 ? 8.062 31.609 5.535 1 95.69 38 PHE B O 1
ATOM 1592 N N . ASP B 1 39 ? 5.844 32.219 5.715 1 95.56 39 ASP B N 1
ATOM 1593 C CA . ASP B 1 39 ? 5.746 31.766 7.102 1 95.56 39 ASP B CA 1
ATOM 1594 C C . ASP B 1 39 ? 5.527 30.25 7.184 1 95.56 39 ASP B C 1
ATOM 1596 O O . ASP B 1 39 ? 4.48 29.75 6.773 1 95.56 39 ASP B O 1
ATOM 1600 N N . PRO B 1 40 ? 6.5 29.547 7.727 1 96.69 40 PRO B N 1
ATOM 1601 C CA . PRO B 1 40 ? 6.367 28.078 7.762 1 96.69 40 PRO B CA 1
ATOM 1602 C C . PRO B 1 40 ? 5.141 27.625 8.547 1 96.69 40 PRO B C 1
ATOM 1604 O O . PRO B 1 40 ? 4.59 26.562 8.258 1 96.69 40 PRO B O 1
ATOM 1607 N N . ASN B 1 41 ? 4.676 28.375 9.492 1 96.5 41 ASN B N 1
ATOM 1608 C CA . ASN B 1 41 ? 3.508 28.016 10.289 1 96.5 41 ASN B CA 1
ATOM 1609 C C . ASN B 1 41 ? 2.221 28.125 9.477 1 96.5 41 ASN B C 1
ATOM 1611 O O . ASN B 1 41 ? 1.335 27.281 9.586 1 96.5 41 ASN B O 1
ATOM 1615 N N . GLU B 1 42 ? 2.146 29.125 8.719 1 97.12 42 GLU B N 1
ATOM 1616 C CA . GLU B 1 42 ? 1.007 29.281 7.816 1 97.12 42 GLU B CA 1
ATOM 1617 C C . GLU B 1 42 ? 1 28.172 6.754 1 97.12 42 GLU B C 1
ATOM 1619 O O . GLU B 1 42 ? -0.058 27.641 6.41 1 97.12 42 GLU B O 1
ATOM 1624 N N . LEU B 1 43 ? 2.211 27.891 6.23 1 97.88 43 LEU B N 1
ATOM 1625 C CA . LEU B 1 43 ? 2.348 26.812 5.258 1 97.88 43 LEU B CA 1
ATOM 1626 C C . LEU B 1 43 ? 1.911 25.484 5.855 1 97.88 43 LEU B C 1
ATOM 1628 O O . LEU B 1 43 ? 1.278 24.672 5.18 1 97.88 43 LEU B O 1
ATOM 1632 N N . PHE B 1 44 ? 2.211 25.266 7.098 1 97.44 44 PHE B N 1
ATOM 1633 C CA . PHE B 1 44 ? 1.854 24.031 7.766 1 97.44 44 PHE B CA 1
ATOM 1634 C C . PHE B 1 44 ? 0.343 23.906 7.918 1 97.44 44 PHE B C 1
ATOM 1636 O O . PHE B 1 44 ? -0.22 22.828 7.75 1 97.44 44 PHE B O 1
ATOM 1643 N N . GLU B 1 45 ? -0.329 24.969 8.25 1 97.06 45 GLU B N 1
ATOM 1644 C CA . GLU B 1 45 ? -1.787 24.969 8.328 1 97.06 45 GLU B CA 1
ATOM 1645 C C . GLU B 1 45 ? -2.408 24.578 6.988 1 97.06 45 GLU B C 1
ATOM 1647 O O . GLU B 1 45 ? -3.361 23.797 6.949 1 97.06 45 GLU B O 1
ATOM 1652 N N . GLN B 1 46 ? -1.827 25.125 5.945 1 98.19 46 GLN B N 1
ATOM 1653 C CA . GLN B 1 46 ? -2.289 24.75 4.609 1 98.19 46 GLN B CA 1
ATOM 1654 C C . GLN B 1 46 ? -2.049 23.281 4.332 1 98.19 46 GLN B C 1
ATOM 1656 O O . GLN B 1 46 ? -2.904 22.594 3.758 1 98.19 46 GLN B O 1
ATOM 1661 N N . TYR B 1 47 ? -0.912 22.812 4.727 1 98.19 47 TYR B N 1
ATOM 1662 C CA . TYR B 1 47 ? -0.585 21.391 4.578 1 98.19 47 TYR B CA 1
ATOM 1663 C C . TYR B 1 47 ? -1.624 20.516 5.27 1 98.19 47 TYR B C 1
ATOM 1665 O O . TYR B 1 47 ? -2.088 19.531 4.699 1 98.19 47 TYR B O 1
ATOM 1673 N N . GLU B 1 48 ? -1.986 20.859 6.473 1 96.5 48 GLU B N 1
ATOM 1674 C CA . GLU B 1 48 ? -2.951 20.078 7.238 1 96.5 48 GLU B CA 1
ATOM 1675 C C . GLU B 1 48 ? -4.297 20 6.52 1 96.5 48 GLU B C 1
ATOM 1677 O O . GLU B 1 48 ? -4.949 18.953 6.527 1 96.5 48 GLU B O 1
ATOM 1682 N N . GLU B 1 49 ? -4.645 21.078 5.91 1 97.56 49 GLU B N 1
ATOM 1683 C CA . GLU B 1 49 ? -5.902 21.109 5.168 1 97.56 49 GLU B CA 1
ATOM 1684 C C . GLU B 1 49 ? -5.859 20.172 3.973 1 97.56 49 GLU B C 1
ATOM 1686 O O . GLU B 1 49 ? -6.812 19.422 3.725 1 97.56 49 GLU B O 1
ATOM 1691 N N . ILE B 1 50 ? -4.797 20.203 3.275 1 98.44 50 ILE B N 1
ATOM 1692 C CA . ILE B 1 50 ? -4.637 19.328 2.115 1 98.44 50 ILE B CA 1
ATOM 1693 C C . ILE B 1 50 ? -4.617 17.859 2.562 1 98.44 50 ILE B C 1
ATOM 1695 O O . ILE B 1 50 ? -5.215 17 1.915 1 98.44 50 ILE B O 1
ATOM 1699 N N . ASP B 1 51 ? -3.906 17.641 3.666 1 97.31 51 ASP B N 1
ATOM 1700 C CA . ASP B 1 51 ? -3.803 16.281 4.203 1 97.31 51 ASP B CA 1
ATOM 1701 C C . ASP B 1 51 ? -5.18 15.727 4.543 1 97.31 51 ASP B C 1
ATOM 1703 O O . ASP B 1 51 ? -5.453 14.547 4.301 1 97.31 51 ASP B O 1
ATOM 1707 N N . LYS B 1 52 ? -6.066 16.531 5.07 1 96.81 52 LYS B N 1
ATOM 1708 C CA . LYS B 1 52 ? -7.434 16.125 5.371 1 96.81 52 LYS B CA 1
ATOM 1709 C C . LYS B 1 52 ? -8.195 15.773 4.094 1 96.81 52 LYS B C 1
ATOM 1711 O O . LYS B 1 52 ? -8.961 14.805 4.066 1 96.81 52 LYS B O 1
ATOM 1716 N N . LEU B 1 53 ? -7.969 16.547 3.072 1 98 53 LEU B N 1
ATOM 1717 C CA . LEU B 1 53 ? -8.609 16.281 1.788 1 98 53 LEU B CA 1
ATOM 1718 C C . LEU B 1 53 ? -8.117 14.961 1.198 1 98 53 LEU B C 1
ATOM 1720 O O . LEU B 1 53 ? -8.898 14.195 0.636 1 98 53 LEU B O 1
ATOM 1724 N N . ILE B 1 54 ? -6.828 14.672 1.367 1 98.38 54 ILE B N 1
ATOM 1725 C CA . ILE B 1 54 ? -6.254 13.414 0.9 1 98.38 54 ILE B CA 1
ATOM 1726 C C . ILE B 1 54 ? -6.938 12.242 1.606 1 98.38 54 ILE B C 1
ATOM 1728 O O . ILE B 1 54 ? -7.34 11.273 0.963 1 98.38 54 ILE B O 1
ATOM 1732 N N . THR B 1 55 ? -7.078 12.383 2.898 1 97.31 55 THR B N 1
ATOM 1733 C CA . THR B 1 55 ? -7.68 11.32 3.691 1 97.31 55 THR B CA 1
ATOM 1734 C C . THR B 1 55 ? -9.133 11.086 3.281 1 97.31 55 THR B C 1
ATOM 1736 O O . THR B 1 55 ? -9.555 9.945 3.08 1 97.31 55 THR B O 1
ATOM 1739 N N . ASP B 1 56 ? -9.828 12.156 3.094 1 96.69 56 ASP B N 1
ATOM 1740 C CA . ASP B 1 56 ? -11.242 12.078 2.721 1 96.69 56 ASP B CA 1
ATOM 1741 C C . ASP B 1 56 ? -11.414 11.406 1.359 1 96.69 56 ASP B C 1
ATOM 1743 O O . ASP B 1 56 ? -12.234 10.5 1.206 1 96.69 56 ASP B O 1
ATOM 1747 N N . ILE B 1 57 ? -10.656 11.859 0.418 1 98.06 57 ILE B N 1
ATOM 1748 C CA . ILE B 1 57 ? -10.797 11.328 -0.934 1 98.06 57 ILE B CA 1
ATOM 1749 C C . ILE B 1 57 ? -10.336 9.875 -0.966 1 98.06 57 ILE B C 1
ATOM 1751 O O . ILE B 1 57 ? -10.891 9.055 -1.705 1 98.06 57 ILE B O 1
ATOM 1755 N N . THR B 1 58 ? -9.344 9.523 -0.176 1 97.44 58 THR B N 1
ATOM 1756 C CA . THR B 1 58 ? -8.859 8.148 -0.094 1 97.44 58 THR B CA 1
ATOM 1757 C C . THR B 1 58 ? -9.961 7.215 0.402 1 97.44 58 THR B C 1
ATOM 1759 O O . THR B 1 58 ? -10.164 6.133 -0.155 1 97.44 58 THR B O 1
ATOM 1762 N N . ILE B 1 59 ? -10.695 7.637 1.396 1 95.19 59 ILE B N 1
ATOM 1763 C CA . ILE B 1 59 ? -11.773 6.836 1.974 1 95.19 59 ILE B CA 1
ATOM 1764 C C . ILE B 1 59 ? -12.867 6.613 0.934 1 95.19 59 ILE B C 1
ATOM 1766 O O . ILE B 1 59 ? -13.359 5.496 0.771 1 95.19 59 ILE B O 1
ATOM 1770 N N . LYS B 1 60 ? -13.18 7.633 0.197 1 96.81 60 LYS B N 1
ATOM 1771 C CA . LYS B 1 60 ? -14.219 7.539 -0.825 1 96.81 60 LYS B CA 1
ATOM 1772 C C . LYS B 1 60 ? -13.797 6.613 -1.959 1 96.81 60 LYS B C 1
ATOM 1774 O O . LYS B 1 60 ? -14.594 5.82 -2.453 1 96.81 60 LYS B O 1
ATOM 1779 N N . ILE B 1 61 ? -12.562 6.707 -2.316 1 97.5 61 ILE B N 1
ATOM 1780 C CA . ILE B 1 61 ? -12.039 5.852 -3.377 1 97.5 61 ILE B CA 1
ATOM 1781 C C . ILE B 1 61 ? -12.102 4.391 -2.936 1 97.5 61 ILE B C 1
ATOM 1783 O O . ILE B 1 61 ? -12.547 3.525 -3.693 1 97.5 61 ILE B O 1
ATOM 1787 N N . GLN B 1 62 ? -11.742 4.141 -1.715 1 94.44 62 GLN B N 1
ATOM 1788 C CA . GLN B 1 62 ? -11.727 2.77 -1.222 1 94.44 62 GLN B CA 1
ATOM 1789 C C . GLN B 1 62 ? -13.141 2.205 -1.131 1 94.44 62 GLN B C 1
ATOM 1791 O O . GLN B 1 62 ? -13.383 1.045 -1.478 1 94.44 62 GLN B O 1
ATOM 1796 N N . ARG B 1 63 ? -14.039 3.021 -0.72 1 93.19 63 ARG B N 1
ATOM 1797 C CA . ARG B 1 63 ? -15.438 2.613 -0.683 1 93.19 63 ARG B CA 1
ATOM 1798 C C . ARG B 1 63 ? -15.953 2.291 -2.082 1 93.19 63 ARG B C 1
ATOM 1800 O O . ARG B 1 63 ? -16.578 1.251 -2.295 1 93.19 63 ARG B O 1
ATOM 1807 N N . THR B 1 64 ? -15.633 3.133 -2.957 1 96.88 64 THR B N 1
ATOM 1808 C CA . THR B 1 64 ? -16.078 2.949 -4.336 1 96.88 64 THR B CA 1
ATOM 1809 C C . THR B 1 64 ? -15.469 1.679 -4.93 1 96.88 64 THR B C 1
ATOM 1811 O O . THR B 1 64 ? -16.172 0.896 -5.574 1 96.88 64 THR B O 1
ATOM 1814 N N . ASN B 1 65 ? -14.188 1.493 -4.648 1 95.81 65 ASN B N 1
ATOM 1815 C CA . ASN B 1 65 ? -13.492 0.309 -5.148 1 95.81 65 ASN B CA 1
ATOM 1816 C C . ASN B 1 65 ? -14.164 -0.975 -4.672 1 95.81 65 ASN B C 1
ATOM 1818 O O . ASN B 1 65 ? -14.188 -1.976 -5.391 1 95.81 65 ASN B O 1
ATOM 1822 N N . ASN B 1 66 ? -14.703 -0.937 -3.549 1 92.88 66 ASN B N 1
ATOM 1823 C CA . ASN B 1 66 ? -15.32 -2.127 -2.973 1 92.88 66 ASN B CA 1
ATOM 1824 C C . ASN B 1 66 ? -16.734 -2.336 -3.5 1 92.88 66 ASN B C 1
ATOM 1826 O O . ASN B 1 66 ? -17.219 -3.469 -3.559 1 92.88 66 ASN B O 1
ATOM 1830 N N . GLU B 1 67 ? -17.328 -1.273 -3.877 1 93.94 67 GLU B N 1
ATOM 1831 C CA . GLU B 1 67 ? -18.75 -1.347 -4.176 1 93.94 67 GLU B CA 1
ATOM 1832 C C . GLU B 1 67 ? -18.984 -1.595 -5.664 1 93.94 67 GLU B C 1
ATOM 1834 O O . GLU B 1 67 ? -19.922 -2.305 -6.035 1 93.94 67 GLU B O 1
ATOM 1839 N N . ILE B 1 68 ? -18.203 -1.047 -6.496 1 96.06 68 ILE B N 1
ATOM 1840 C CA . ILE B 1 68 ? -18.469 -1.169 -7.926 1 96.06 68 ILE B CA 1
ATOM 1841 C C . ILE B 1 68 ? -18.094 -2.568 -8.406 1 96.06 68 ILE B C 1
ATOM 1843 O O . ILE B 1 68 ? -17.156 -3.176 -7.879 1 96.06 68 ILE B O 1
ATOM 1847 N N . LYS B 1 69 ? -18.891 -3.02 -9.445 1 95.06 69 LYS B N 1
ATOM 1848 C CA . LYS B 1 69 ? -18.688 -4.312 -10.094 1 95.06 69 LYS B CA 1
ATOM 1849 C C . LYS B 1 69 ? -18.641 -4.172 -11.609 1 95.06 69 LYS B C 1
ATOM 1851 O O . LYS B 1 69 ? -19.438 -3.432 -12.188 1 95.06 69 LYS B O 1
ATOM 1856 N N . PHE B 1 70 ? -17.703 -4.848 -12.164 1 94.56 70 PHE B N 1
ATOM 1857 C CA . PHE B 1 70 ? -17.578 -4.754 -13.617 1 94.56 70 PHE B CA 1
ATOM 1858 C C . PHE B 1 70 ? -16.984 -6.035 -14.188 1 94.56 70 PHE B C 1
ATOM 1860 O O . PHE B 1 70 ? -16.406 -6.84 -13.453 1 94.56 70 PHE B O 1
ATOM 1867 N N . ALA B 1 71 ? -17.156 -6.258 -15.445 1 92.44 71 ALA B N 1
ATOM 1868 C CA . ALA B 1 71 ? -16.625 -7.426 -16.141 1 92.44 71 ALA B CA 1
ATOM 1869 C C . ALA B 1 71 ? -15.211 -7.152 -16.641 1 92.44 71 ALA B C 1
ATOM 1871 O O . ALA B 1 71 ? -14.914 -6.055 -17.125 1 92.44 71 ALA B O 1
ATOM 1872 N N . TYR B 1 72 ? -14.328 -8.109 -16.578 1 87.19 72 TYR B N 1
ATOM 1873 C CA . TYR B 1 72 ? -12.969 -7.996 -17.094 1 87.19 72 TYR B CA 1
ATOM 1874 C C . TYR B 1 72 ? -12.969 -7.93 -18.609 1 87.19 72 TYR B C 1
ATOM 1876 O O . TYR B 1 72 ? -12.18 -7.191 -19.203 1 87.19 72 TYR B O 1
ATOM 1884 N N . ASP B 1 73 ? -13.609 -8.852 -19.203 1 77.69 73 ASP B N 1
ATOM 1885 C CA . ASP B 1 73 ? -13.648 -8.898 -20.672 1 77.69 73 ASP B CA 1
ATOM 1886 C C . ASP B 1 73 ? -14.938 -8.297 -21.203 1 77.69 73 ASP B C 1
ATOM 1888 O O . ASP B 1 73 ? -16 -8.438 -20.594 1 77.69 73 ASP B O 1
ATOM 1892 N N . ASP B 1 74 ? -14.703 -7.293 -22.031 1 61.53 74 ASP B N 1
ATOM 1893 C CA . ASP B 1 74 ? -15.859 -6.648 -22.656 1 61.53 74 ASP B CA 1
ATOM 1894 C C . ASP B 1 74 ? -16.766 -7.672 -23.344 1 61.53 74 ASP B C 1
ATOM 1896 O O . ASP B 1 74 ? -17.875 -7.348 -23.75 1 61.53 74 ASP B O 1
ATOM 1900 N N . ASN B 1 75 ? -16.062 -8.68 -23.75 1 56.72 75 ASN B N 1
ATOM 1901 C CA . ASN B 1 75 ? -16.953 -9.617 -24.438 1 56.72 75 ASN B CA 1
ATOM 1902 C C . ASN B 1 75 ? -18.016 -10.18 -23.5 1 56.72 75 ASN B C 1
ATOM 1904 O O . ASN B 1 75 ? -17.688 -10.695 -22.422 1 56.72 75 ASN B O 1
ATOM 1908 N N . LYS B 1 76 ? -18.969 -9.453 -23.562 1 52.62 76 LYS B N 1
ATOM 1909 C CA . LYS B 1 76 ? -20.203 -9.68 -22.812 1 52.62 76 LYS B CA 1
ATOM 1910 C C . LYS B 1 76 ? -20.438 -11.164 -22.562 1 52.62 76 LYS B C 1
ATOM 1912 O O . LYS B 1 76 ? -21.578 -11.602 -22.406 1 52.62 76 LYS B O 1
ATOM 1917 N N . SER B 1 77 ? -19.344 -11.898 -22.719 1 50.38 77 SER B N 1
ATOM 1918 C CA . SER B 1 77 ? -19.922 -13.219 -22.5 1 50.38 77 SER B CA 1
ATOM 1919 C C . SER B 1 77 ? -20.484 -13.344 -21.078 1 50.38 77 SER B C 1
ATOM 1921 O O . SER B 1 77 ? -19.812 -13 -20.109 1 50.38 77 SER B O 1
ATOM 1923 N N . ASN B 1 78 ? -21.75 -13.375 -20.922 1 56.72 78 ASN B N 1
ATOM 1924 C CA . ASN B 1 78 ? -22.75 -13.477 -19.859 1 56.72 78 ASN B CA 1
ATOM 1925 C C . ASN B 1 78 ? -22.266 -14.359 -18.719 1 56.72 78 ASN B C 1
ATOM 1927 O O . ASN B 1 78 ? -22.969 -14.523 -17.719 1 56.72 78 ASN B O 1
ATOM 1931 N N . GLU B 1 79 ? -20.938 -14.945 -18.938 1 62.81 79 GLU B N 1
ATOM 1932 C CA . GLU B 1 79 ? -20.812 -16.016 -17.953 1 62.81 79 GLU B CA 1
ATOM 1933 C C . GLU B 1 79 ? -19.797 -15.656 -16.875 1 62.81 79 GLU B C 1
ATOM 1935 O O . GLU B 1 79 ? -19.734 -16.312 -15.82 1 62.81 79 GLU B O 1
ATOM 1940 N N . GLU B 1 80 ? -18.969 -14.578 -17.094 1 72.19 80 GLU B N 1
ATOM 1941 C CA . GLU B 1 80 ? -17.984 -14.359 -16.031 1 72.19 80 GLU B CA 1
ATOM 1942 C C . GLU B 1 80 ? -18.531 -13.422 -14.969 1 72.19 80 GLU B C 1
ATOM 1944 O O . GLU B 1 80 ? -19.156 -12.406 -15.281 1 72.19 80 GLU B O 1
ATOM 1949 N N . PRO B 1 81 ? -18.375 -13.828 -13.773 1 83.25 81 PRO B N 1
ATOM 1950 C CA . PRO B 1 81 ? -18.891 -13 -12.68 1 83.25 81 PRO B CA 1
ATOM 1951 C C . PRO B 1 81 ? -18.25 -11.617 -12.625 1 83.25 81 PRO B C 1
ATOM 1953 O O . PRO B 1 81 ? -17.062 -11.469 -12.969 1 83.25 81 PRO B O 1
ATOM 1956 N N . LEU B 1 82 ? -19.062 -10.633 -12.398 1 92.38 82 LEU B N 1
ATOM 1957 C CA . LEU B 1 82 ? -18.547 -9.281 -12.18 1 92.38 82 LEU B CA 1
ATOM 1958 C C . LEU B 1 82 ? -17.578 -9.25 -11 1 92.38 82 LEU B C 1
ATOM 1960 O O . LEU B 1 82 ? -17.719 -10.031 -10.055 1 92.38 82 LEU B O 1
ATOM 1964 N N . ARG B 1 83 ? -16.609 -8.445 -11.164 1 92.19 83 ARG B N 1
ATOM 1965 C CA . ARG B 1 83 ? -15.617 -8.281 -10.109 1 92.19 83 ARG B CA 1
ATOM 1966 C C . ARG B 1 83 ? -15.602 -6.848 -9.586 1 92.19 83 ARG B C 1
ATOM 1968 O O . ARG B 1 83 ? -15.883 -5.906 -10.328 1 92.19 83 ARG B O 1
ATOM 1975 N N . SER B 1 84 ? -15.305 -6.801 -8.266 1 94.81 84 SER B N 1
ATOM 1976 C CA . SER B 1 84 ? -15.094 -5.461 -7.73 1 94.81 84 SER B CA 1
ATOM 1977 C C . SER B 1 84 ? -13.75 -4.891 -8.172 1 94.81 84 SER B C 1
ATOM 1979 O O . SER B 1 84 ? -12.867 -5.637 -8.609 1 94.81 84 SER B O 1
ATOM 1981 N N . MET B 1 85 ? -13.664 -3.627 -8.086 1 96.69 85 MET B N 1
ATOM 1982 C CA . MET B 1 85 ? -12.375 -2.998 -8.352 1 96.69 85 MET B CA 1
ATOM 1983 C C . MET B 1 85 ? -11.312 -3.498 -7.383 1 96.69 85 MET B C 1
ATOM 1985 O O . MET B 1 85 ? -10.156 -3.688 -7.766 1 96.69 85 MET B O 1
ATOM 1989 N N . THR B 1 86 ? -11.672 -3.723 -6.168 1 94.38 86 THR B N 1
ATOM 1990 C CA . THR B 1 86 ? -10.773 -4.285 -5.168 1 94.38 86 THR B CA 1
ATOM 1991 C C . THR B 1 86 ? -10.234 -5.641 -5.625 1 94.38 86 THR B C 1
ATOM 1993 O O . THR B 1 86 ? -9.039 -5.91 -5.508 1 94.38 86 THR B O 1
ATOM 1996 N N . GLN B 1 87 ? -11.109 -6.41 -6.125 1 95.12 87 GLN B N 1
ATOM 1997 C CA . GLN B 1 87 ? -10.695 -7.707 -6.641 1 95.12 87 GLN B CA 1
ATOM 1998 C C . GLN B 1 87 ? -9.773 -7.551 -7.848 1 95.12 87 GLN B C 1
ATOM 2000 O O . GLN B 1 87 ? -8.773 -8.258 -7.969 1 95.12 87 GLN B O 1
ATOM 2005 N N . ALA B 1 88 ? -10.109 -6.633 -8.695 1 96.75 88 ALA B N 1
ATOM 2006 C CA . ALA B 1 88 ? -9.297 -6.387 -9.883 1 96.75 88 ALA B CA 1
ATOM 2007 C C . ALA B 1 88 ? -7.883 -5.961 -9.492 1 96.75 88 ALA B C 1
ATOM 2009 O O . ALA B 1 88 ? -6.906 -6.422 -10.086 1 96.75 88 ALA B O 1
ATOM 2010 N N . ILE B 1 89 ? -7.809 -5.133 -8.5 1 97 89 ILE B N 1
ATOM 2011 C CA . ILE B 1 89 ? -6.516 -4.652 -8.031 1 97 89 ILE B CA 1
ATOM 2012 C C . ILE B 1 89 ? -5.723 -5.812 -7.43 1 97 89 ILE B C 1
ATOM 2014 O O . ILE B 1 89 ? -4.52 -5.934 -7.66 1 97 89 ILE B O 1
ATOM 2018 N N . ALA B 1 90 ? -6.367 -6.652 -6.703 1 95.81 90 ALA B N 1
ATOM 2019 C CA . ALA B 1 90 ? -5.719 -7.836 -6.145 1 95.81 90 ALA B CA 1
ATOM 2020 C C . ALA B 1 90 ? -5.195 -8.75 -7.254 1 95.81 90 ALA B C 1
ATOM 2022 O O . ALA B 1 90 ? -4.121 -9.344 -7.121 1 95.81 90 ALA B O 1
ATOM 2023 N N . ASP B 1 91 ? -5.945 -8.875 -8.32 1 95.88 91 ASP B N 1
ATOM 2024 C CA . ASP B 1 91 ? -5.535 -9.695 -9.453 1 95.88 91 ASP B CA 1
ATOM 2025 C C . ASP B 1 91 ? -4.305 -9.102 -10.141 1 95.88 91 ASP B C 1
ATOM 2027 O O . ASP B 1 91 ? -3.432 -9.844 -10.602 1 95.88 91 ASP B O 1
ATOM 2031 N N . ILE B 1 92 ? -4.23 -7.828 -10.234 1 97.62 92 ILE B N 1
ATOM 2032 C CA . ILE B 1 92 ? -3.037 -7.172 -10.758 1 97.62 92 ILE B CA 1
ATOM 2033 C C . ILE B 1 92 ? -1.826 -7.539 -9.906 1 97.62 92 ILE B C 1
ATOM 2035 O O . ILE B 1 92 ? -0.786 -7.938 -10.43 1 97.62 92 ILE B O 1
ATOM 2039 N N . ASP B 1 93 ? -2.029 -7.438 -8.602 1 96.88 93 ASP B N 1
ATOM 2040 C CA . ASP B 1 93 ? -0.941 -7.766 -7.684 1 96.88 93 ASP B CA 1
ATOM 2041 C C . ASP B 1 93 ? -0.473 -9.203 -7.883 1 96.88 93 ASP B C 1
ATOM 2043 O O . ASP B 1 93 ? 0.727 -9.484 -7.844 1 96.88 93 ASP B O 1
ATOM 2047 N N . ASP B 1 94 ? -1.39 -10.039 -8.039 1 96.56 94 ASP B N 1
ATOM 2048 C CA . ASP B 1 94 ? -1.106 -11.453 -8.266 1 96.56 94 ASP B CA 1
ATOM 2049 C C . ASP B 1 94 ? -0.273 -11.648 -9.531 1 96.56 94 ASP B C 1
ATOM 2051 O O . ASP B 1 94 ? 0.777 -12.297 -9.5 1 96.56 94 ASP B O 1
ATOM 2055 N N . LEU B 1 95 ? -0.705 -11.039 -10.625 1 97.56 95 LEU B N 1
ATOM 2056 C CA . LEU B 1 95 ? -0.008 -11.164 -11.906 1 97.56 95 LEU B CA 1
ATOM 2057 C C . LEU B 1 95 ? 1.406 -10.594 -11.805 1 97.56 95 LEU B C 1
ATOM 2059 O O . LEU B 1 95 ? 2.355 -11.195 -12.312 1 97.56 95 LEU B O 1
ATOM 2063 N N . GLU B 1 96 ? 1.526 -9.5 -11.148 1 98.06 96 GLU B N 1
ATOM 2064 C CA . GLU B 1 96 ? 2.84 -8.883 -11.008 1 98.06 96 GLU B CA 1
ATOM 2065 C C . GLU B 1 96 ? 3.789 -9.766 -10.203 1 98.06 96 GLU B C 1
ATOM 2067 O O . GLU B 1 96 ? 4.969 -9.891 -10.547 1 98.06 96 GLU B O 1
ATOM 2072 N N . ARG B 1 97 ? 3.291 -10.352 -9.172 1 97.06 97 ARG B N 1
ATOM 2073 C 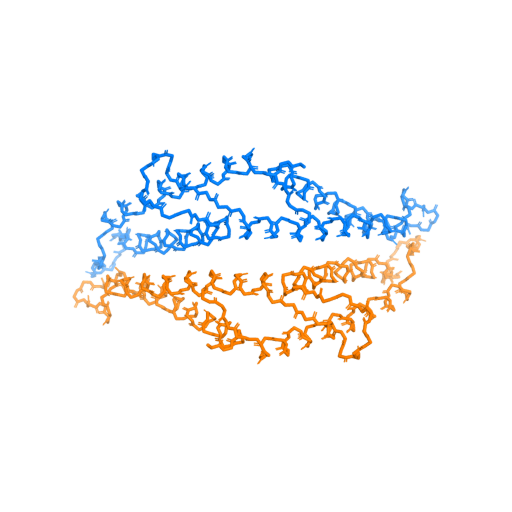CA . ARG B 1 97 ? 4.117 -11.266 -8.398 1 97.06 97 ARG B CA 1
ATOM 2074 C C . ARG B 1 97 ? 4.59 -12.438 -9.25 1 97.06 97 ARG B C 1
ATOM 2076 O O . ARG B 1 97 ? 5.77 -12.805 -9.219 1 97.06 97 ARG B O 1
ATOM 2083 N N . GLN B 1 98 ? 3.684 -13 -10.008 1 96.94 98 GLN B N 1
ATOM 2084 C CA . GLN B 1 98 ? 4.004 -14.141 -10.859 1 96.94 98 GLN B CA 1
ATOM 2085 C C . GLN B 1 98 ? 5.031 -13.758 -11.922 1 96.94 98 GLN B C 1
ATOM 2087 O O . GLN B 1 98 ? 5.98 -14.5 -12.172 1 96.94 98 GLN B O 1
ATOM 2092 N N . ILE B 1 99 ? 4.828 -12.641 -12.492 1 98.06 99 ILE B N 1
ATOM 2093 C CA . ILE B 1 99 ? 5.73 -12.164 -13.531 1 98.06 99 ILE B CA 1
ATOM 2094 C C . ILE B 1 99 ? 7.129 -11.961 -12.945 1 98.06 99 ILE B C 1
ATOM 2096 O O . ILE B 1 99 ? 8.125 -12.359 -13.555 1 98.06 99 ILE B O 1
ATOM 2100 N N . ASN B 1 100 ? 7.164 -11.375 -11.797 1 97.38 100 ASN B N 1
ATOM 2101 C CA . ASN B 1 100 ? 8.445 -11.125 -11.148 1 97.38 100 ASN B CA 1
ATOM 2102 C C . ASN B 1 100 ? 9.203 -12.422 -10.883 1 97.38 100 ASN B C 1
ATOM 2104 O O . ASN B 1 100 ? 10.406 -12.516 -11.164 1 97.38 100 ASN B O 1
ATOM 2108 N N . VAL B 1 101 ? 8.547 -13.383 -10.383 1 97.31 101 VAL B N 1
ATOM 2109 C CA . VAL B 1 101 ? 9.203 -14.648 -10.078 1 97.31 101 VAL B CA 1
ATOM 2110 C C . VAL B 1 101 ? 9.656 -15.328 -11.367 1 97.31 101 VAL B C 1
ATOM 2112 O O . VAL B 1 101 ? 10.766 -15.859 -11.438 1 97.31 101 VAL B O 1
ATOM 2115 N N . THR B 1 102 ? 8.781 -15.328 -12.383 1 97.44 102 THR B N 1
ATOM 2116 C CA . THR B 1 102 ? 9.117 -15.938 -13.672 1 97.44 102 THR B CA 1
ATOM 2117 C C . THR B 1 102 ? 10.32 -15.242 -14.297 1 97.44 102 THR B C 1
ATOM 2119 O O . THR B 1 102 ? 11.203 -15.898 -14.852 1 97.44 102 THR B O 1
ATOM 2122 N N . ASP B 1 103 ? 10.375 -13.945 -14.164 1 97.06 103 ASP B N 1
ATOM 2123 C CA . ASP B 1 103 ? 11.523 -13.172 -14.625 1 97.06 103 ASP B CA 1
ATOM 2124 C C . ASP B 1 103 ? 12.805 -13.617 -13.922 1 97.06 103 ASP B C 1
ATOM 2126 O O . ASP B 1 103 ? 13.828 -13.836 -14.57 1 97.06 103 ASP B O 1
ATOM 2130 N N . ASP B 1 104 ? 12.727 -13.734 -12.672 1 96.56 104 ASP B N 1
ATOM 2131 C CA . ASP B 1 104 ? 13.883 -14.156 -11.883 1 96.56 104 ASP B CA 1
ATOM 2132 C C . ASP B 1 104 ? 14.344 -15.555 -12.289 1 96.56 104 ASP B C 1
ATOM 2134 O O . ASP B 1 104 ? 15.547 -15.812 -12.383 1 96.56 104 ASP B O 1
ATOM 2138 N N . ILE B 1 105 ? 13.391 -16.422 -12.508 1 97.12 105 ILE B N 1
ATOM 2139 C CA . ILE B 1 105 ? 13.711 -17.797 -12.906 1 97.12 105 ILE B CA 1
ATOM 2140 C C . ILE B 1 105 ? 14.445 -17.781 -14.25 1 97.12 105 ILE B C 1
ATOM 2142 O O . ILE B 1 105 ? 15.453 -18.469 -14.414 1 97.12 105 ILE B O 1
ATOM 2146 N N . ILE B 1 106 ? 13.93 -17.031 -15.156 1 96.38 106 ILE B N 1
ATOM 2147 C CA . ILE B 1 106 ? 14.531 -16.922 -16.484 1 96.38 106 ILE B CA 1
ATOM 2148 C C . ILE B 1 106 ? 15.969 -16.422 -16.359 1 96.38 106 ILE B C 1
ATOM 2150 O O . ILE B 1 106 ? 16.891 -17.016 -16.891 1 96.38 106 ILE B O 1
ATOM 2154 N N . HIS B 1 107 ? 16.188 -15.398 -15.617 1 94.69 107 HIS B N 1
ATOM 2155 C CA . HIS B 1 107 ? 17.516 -14.781 -15.461 1 94.69 107 HIS B CA 1
ATOM 2156 C C . HIS B 1 107 ? 18.484 -15.742 -14.781 1 94.69 107 HIS B C 1
ATOM 2158 O O . HIS B 1 107 ? 19.656 -15.812 -15.172 1 94.69 107 HIS B O 1
ATOM 2164 N N . ASN B 1 108 ? 18.016 -16.484 -13.852 1 93.25 108 ASN B N 1
ATOM 2165 C CA . ASN B 1 108 ? 18.875 -17.391 -13.102 1 93.25 108 ASN B CA 1
ATOM 2166 C C . ASN B 1 108 ? 19.062 -18.719 -13.828 1 93.25 108 ASN B C 1
ATOM 2168 O O . ASN B 1 108 ? 19.906 -19.516 -13.453 1 93.25 108 ASN B O 1
ATOM 2172 N N . GLY B 1 109 ? 18.188 -18.922 -14.773 1 92.19 109 GLY B N 1
ATOM 2173 C CA . GLY B 1 109 ? 18.297 -20.141 -15.562 1 92.19 109 GLY B CA 1
ATOM 2174 C C . GLY B 1 109 ? 19.234 -20 -16.75 1 92.19 109 GLY B C 1
ATOM 2175 O O . GLY B 1 109 ? 19.656 -21.016 -17.312 1 92.19 109 GLY B O 1
ATOM 2176 N N . ILE B 1 110 ? 19.5 -18.828 -17.219 1 87.38 110 ILE B N 1
ATOM 2177 C CA . ILE B 1 110 ? 20.391 -18.578 -18.344 1 87.38 110 ILE B CA 1
ATOM 2178 C C . ILE B 1 110 ? 21.844 -18.766 -17.906 1 87.38 110 ILE B C 1
ATOM 2180 O O . ILE B 1 110 ? 22.297 -18.094 -16.969 1 87.38 110 ILE B O 1
ATOM 2184 N N . ILE B 1 111 ? 22.484 -19.703 -18.562 1 78.88 111 ILE B N 1
ATOM 2185 C CA . ILE B 1 111 ? 23.891 -19.984 -18.297 1 78.88 111 ILE B CA 1
ATOM 2186 C C . ILE B 1 111 ? 24.781 -19.047 -19.109 1 78.88 111 ILE B C 1
ATOM 2188 O O . ILE B 1 111 ? 24.719 -19.047 -20.344 1 78.88 111 ILE B O 1
ATOM 2192 N N . THR B 1 112 ? 25.203 -17.984 -18.625 1 64.62 112 THR B N 1
ATOM 2193 C CA . THR B 1 112 ? 26.047 -17.078 -19.391 1 64.62 112 THR B CA 1
ATOM 2194 C C . THR B 1 112 ? 27.5 -17.578 -19.406 1 64.62 112 THR B C 1
ATOM 2196 O O . THR B 1 112 ? 28.297 -17.125 -20.234 1 64.62 112 THR B O 1
ATOM 2199 N N . LYS B 1 113 ? 28.172 -17.969 -18.281 1 58.25 113 LYS B N 1
ATOM 2200 C CA . LYS B 1 113 ? 29.625 -18.016 -18.172 1 58.25 113 LYS B CA 1
ATOM 2201 C C . LYS B 1 113 ? 30.188 -19.234 -18.875 1 58.25 113 LYS B C 1
ATOM 2203 O O . LYS B 1 113 ? 30.188 -20.344 -18.328 1 58.25 113 LYS B O 1
ATOM 2208 N N . SER B 1 114 ? 29.891 -19.359 -20.141 1 52.81 114 SER B N 1
ATOM 2209 C CA . SER B 1 114 ? 30.734 -20.391 -20.719 1 52.81 114 SER B CA 1
ATOM 2210 C C . SER B 1 114 ? 32.156 -20.312 -20.172 1 52.81 114 SER B C 1
ATOM 2212 O O . SER B 1 114 ? 32.875 -21.312 -20.109 1 52.81 114 SER B O 1
ATOM 2214 N N . TYR B 1 115 ? 32.688 -18.984 -20.484 1 48.19 115 TYR B N 1
ATOM 2215 C CA . TYR B 1 115 ? 34.125 -18.969 -20.562 1 48.19 115 TYR B CA 1
ATOM 2216 C C . TYR B 1 115 ? 34.75 -19.25 -19.203 1 48.19 115 TYR B C 1
ATOM 2218 O O . TYR B 1 115 ? 35.938 -19.031 -19.016 1 48.19 115 TYR B O 1
ATOM 2226 N N . SER B 1 116 ? 34.031 -19.391 -18.203 1 50.47 116 SER B N 1
ATOM 2227 C CA . SER B 1 116 ? 34.875 -19.562 -17.031 1 50.47 116 SER B CA 1
ATOM 2228 C C . SER B 1 116 ? 35.781 -20.781 -17.156 1 50.47 116 SER B C 1
ATOM 2230 O O . SER B 1 116 ? 35.438 -21.734 -17.875 1 50.47 116 SER B O 1
ATOM 2232 N N . THR B 1 117 ? 37.156 -20.609 -16.75 1 52.28 117 THR B N 1
ATOM 2233 C CA . THR B 1 117 ? 38.219 -21.625 -16.578 1 52.28 117 THR B CA 1
ATOM 2234 C C . THR B 1 117 ? 37.656 -22.859 -15.883 1 52.28 117 THR B C 1
ATOM 2236 O O . THR B 1 117 ? 38.406 -23.812 -15.602 1 52.28 117 THR B O 1
ATOM 2239 N N . LYS B 1 118 ? 36.469 -22.766 -15.562 1 56.5 118 LYS B N 1
ATOM 2240 C CA . LYS B 1 118 ? 36.094 -23.938 -14.773 1 56.5 118 LYS B CA 1
ATOM 2241 C C . LYS B 1 118 ? 35.781 -25.125 -15.664 1 56.5 118 LYS B C 1
ATOM 2243 O O . LYS B 1 118 ? 35.094 -24.984 -16.688 1 56.5 118 LYS B O 1
ATOM 2248 N N . LYS B 1 119 ? 36.406 -26.141 -15.445 1 60.44 119 LYS B N 1
ATOM 2249 C CA . LYS B 1 119 ? 36.438 -27.438 -16.109 1 60.44 119 LYS B CA 1
ATOM 2250 C C . LYS B 1 119 ? 35.031 -28.031 -16.25 1 60.44 119 LYS B C 1
ATOM 2252 O O . LYS B 1 119 ? 34.812 -28.891 -17.109 1 60.44 119 LYS B O 1
ATOM 2257 N N . ILE B 1 120 ? 34 -27.625 -15.352 1 64.19 120 ILE B N 1
ATOM 2258 C CA . ILE B 1 120 ? 32.719 -28.328 -15.406 1 64.19 120 ILE B CA 1
ATOM 2259 C C . ILE B 1 120 ? 31.609 -27.344 -15.688 1 64.19 120 ILE B C 1
ATOM 2261 O O . ILE B 1 120 ? 31.469 -26.328 -14.992 1 64.19 120 ILE B O 1
ATOM 2265 N N . ALA B 1 121 ? 30.891 -27.547 -16.719 1 71.81 121 ALA B N 1
ATOM 2266 C CA . ALA B 1 121 ? 29.906 -26.625 -17.266 1 71.81 121 ALA B CA 1
ATOM 2267 C C . ALA B 1 121 ? 28.656 -26.562 -16.391 1 71.81 121 ALA B C 1
ATOM 2269 O O . ALA B 1 121 ? 28.266 -27.578 -15.789 1 71.81 121 ALA B O 1
ATOM 2270 N N . ASP B 1 122 ? 28.094 -25.438 -16.031 1 81.44 122 ASP B N 1
ATOM 2271 C CA . ASP B 1 122 ? 26.797 -25.266 -15.383 1 81.44 122 ASP B CA 1
ATOM 2272 C C . ASP B 1 122 ? 25.656 -25.656 -16.328 1 81.44 122 ASP B C 1
ATOM 2274 O O . ASP B 1 122 ? 25.766 -25.5 -17.547 1 81.44 122 ASP B O 1
ATOM 2278 N N . VAL B 1 123 ? 24.703 -26.344 -15.734 1 88.06 123 VAL B N 1
ATOM 2279 C CA . VAL B 1 123 ? 23.531 -26.781 -16.484 1 88.06 123 VAL B CA 1
ATOM 2280 C C . VAL B 1 123 ? 22.266 -26.141 -15.883 1 88.06 123 VAL B C 1
ATOM 2282 O O . VAL B 1 123 ? 22.125 -26.062 -14.664 1 88.06 123 VAL B O 1
ATOM 2285 N N . SER B 1 124 ? 21.438 -25.672 -16.766 1 91.75 124 SER B N 1
ATOM 2286 C CA . SER B 1 124 ? 20.156 -25.125 -16.344 1 91.75 124 SER B CA 1
ATOM 2287 C C . SER B 1 124 ? 19.156 -26.234 -16.016 1 91.75 124 SER B C 1
ATOM 2289 O O . SER B 1 124 ? 19.078 -27.234 -16.719 1 91.75 124 SER B O 1
ATOM 2291 N N . HIS B 1 125 ? 18.469 -26.016 -14.922 1 94.12 125 HIS B N 1
ATOM 2292 C CA . HIS B 1 125 ? 17.453 -26.984 -14.523 1 94.12 125 HIS B CA 1
ATOM 2293 C C . HIS B 1 125 ? 16.047 -26.438 -14.734 1 94.12 125 HIS B C 1
ATOM 2295 O O . HIS B 1 125 ? 15.078 -26.953 -14.18 1 94.12 125 HIS B O 1
ATOM 2301 N N . VAL B 1 126 ? 15.953 -25.391 -15.555 1 96.06 126 VAL B N 1
ATOM 2302 C CA . VAL B 1 126 ? 14.664 -24.828 -15.938 1 96.06 126 VAL B CA 1
ATOM 2303 C C . VAL B 1 126 ? 14.625 -24.609 -17.438 1 96.06 126 VAL B C 1
ATOM 2305 O O . VAL B 1 126 ? 15.656 -24.375 -18.078 1 96.06 126 VAL B O 1
ATOM 2308 N N . ASP B 1 127 ? 13.422 -24.797 -17.984 1 95.5 127 ASP B N 1
ATOM 2309 C CA . ASP B 1 127 ? 13.203 -24.484 -19.391 1 95.5 127 ASP B CA 1
ATOM 2310 C C . ASP B 1 127 ? 12.961 -23 -19.594 1 95.5 127 ASP B C 1
ATOM 2312 O O . ASP B 1 127 ? 11.812 -22.547 -19.562 1 95.5 127 ASP B O 1
ATOM 2316 N N . VAL B 1 128 ? 14 -22.297 -19.875 1 95.69 128 VAL B N 1
ATOM 2317 C CA . VAL B 1 128 ? 13.984 -20.844 -19.953 1 95.69 128 VAL B CA 1
ATOM 2318 C C . VAL B 1 128 ? 13.008 -20.391 -21.047 1 95.69 128 VAL B C 1
ATOM 2320 O O . VAL B 1 128 ? 12.273 -19.422 -20.875 1 95.69 128 VAL B O 1
ATOM 2323 N N . VAL B 1 129 ? 12.93 -21.109 -22.094 1 96.5 129 VAL B N 1
ATOM 2324 C CA . VAL B 1 129 ? 12.07 -20.75 -23.234 1 96.5 129 VAL B CA 1
ATOM 2325 C C . VAL B 1 129 ? 10.602 -20.875 -22.812 1 96.5 129 VAL B C 1
ATOM 2327 O O . VAL B 1 129 ? 9.797 -20 -23.109 1 96.5 129 VAL B O 1
ATOM 2330 N N . ALA B 1 130 ? 10.258 -21.906 -22.141 1 97.19 130 ALA B N 1
ATOM 2331 C CA . ALA B 1 130 ? 8.891 -22.125 -21.688 1 97.19 130 ALA B CA 1
ATOM 2332 C C . ALA B 1 130 ? 8.469 -21.062 -20.672 1 97.19 130 ALA B C 1
ATOM 2334 O O . ALA B 1 130 ? 7.352 -20.547 -20.734 1 97.19 130 ALA B O 1
ATOM 2335 N N . TYR B 1 131 ? 9.398 -20.734 -19.812 1 97.44 131 TYR B N 1
ATOM 2336 C CA . TYR B 1 131 ? 9.102 -19.688 -18.828 1 97.44 131 TYR B CA 1
ATOM 2337 C C . TYR B 1 131 ? 8.93 -18.328 -19.516 1 97.44 131 TYR B C 1
ATOM 2339 O O . TYR B 1 131 ? 8.086 -17.531 -19.094 1 97.44 131 TYR B O 1
ATOM 2347 N N . ASP B 1 132 ? 9.734 -18.094 -20.484 1 97.38 132 ASP B N 1
ATOM 2348 C CA . ASP B 1 132 ? 9.617 -16.828 -21.203 1 97.38 132 ASP B CA 1
ATOM 2349 C C . ASP B 1 132 ? 8.266 -16.719 -21.891 1 97.38 132 ASP B C 1
ATOM 2351 O O . ASP B 1 132 ? 7.637 -15.656 -21.875 1 97.38 132 ASP B O 1
ATOM 2355 N N . LYS B 1 133 ? 7.805 -17.781 -22.453 1 97.88 133 LYS B N 1
ATOM 2356 C CA . LYS B 1 133 ? 6.488 -17.797 -23.078 1 97.88 133 LYS B CA 1
ATOM 2357 C C . LYS B 1 133 ? 5.387 -17.5 -22.062 1 97.88 133 LYS B C 1
ATOM 2359 O O . LYS B 1 133 ? 4.477 -16.719 -22.344 1 97.88 133 LYS B O 1
ATOM 2364 N N . THR B 1 134 ? 5.48 -18.109 -20.953 1 96.56 134 THR B N 1
ATOM 2365 C CA . THR B 1 134 ? 4.512 -17.906 -19.875 1 96.56 134 THR B CA 1
ATOM 2366 C C . THR B 1 134 ? 4.52 -16.469 -19.391 1 96.56 134 THR B C 1
ATOM 2368 O O . THR B 1 134 ? 3.461 -15.859 -19.203 1 96.56 134 THR B O 1
ATOM 2371 N N . ARG B 1 135 ? 5.703 -15.938 -19.188 1 97.31 135 ARG B N 1
ATOM 2372 C CA . ARG B 1 135 ? 5.848 -14.555 -18.734 1 97.31 135 ARG B CA 1
ATOM 2373 C C . ARG B 1 135 ? 5.207 -13.586 -19.719 1 97.31 135 ARG B C 1
ATOM 2375 O O . ARG B 1 135 ? 4.516 -12.648 -19.328 1 97.31 135 ARG B O 1
ATOM 2382 N N . LYS B 1 136 ? 5.418 -13.844 -21.031 1 98.25 136 LYS B N 1
ATOM 2383 C CA . LYS B 1 136 ? 4.836 -12.992 -22.062 1 98.25 136 LYS B CA 1
ATOM 2384 C C . LYS B 1 136 ? 3.311 -13.031 -22.016 1 98.25 136 LYS B C 1
ATOM 2386 O O . LYS B 1 136 ? 2.65 -12 -22.141 1 98.25 136 LYS B O 1
ATOM 2391 N N . LYS B 1 137 ? 2.762 -14.195 -21.781 1 98.12 137 LYS B N 1
ATOM 2392 C CA . LYS B 1 137 ? 1.313 -14.344 -21.656 1 98.12 137 LYS B CA 1
ATOM 2393 C C . LYS B 1 137 ? 0.783 -13.594 -20.438 1 98.12 137 LYS B C 1
ATOM 2395 O O . LYS B 1 137 ? -0.26 -12.938 -20.516 1 98.12 137 LYS B O 1
ATOM 2400 N N . MET B 1 138 ? 1.49 -13.711 -19.375 1 97.88 138 MET B N 1
ATOM 2401 C CA . MET B 1 138 ? 1.078 -13.023 -18.156 1 97.88 138 MET B CA 1
ATOM 2402 C C . MET B 1 138 ? 1.146 -11.508 -18.328 1 97.88 138 MET B C 1
ATOM 2404 O O . MET B 1 138 ? 0.29 -10.781 -17.828 1 97.88 138 MET B O 1
ATOM 2408 N N . ASN B 1 139 ? 2.191 -11.078 -19.047 1 98.38 139 ASN B N 1
ATOM 2409 C CA . ASN B 1 139 ? 2.305 -9.648 -19.328 1 98.38 139 ASN B CA 1
ATOM 2410 C C . ASN B 1 139 ? 1.137 -9.148 -20.172 1 98.38 139 ASN B C 1
ATOM 2412 O O . ASN B 1 139 ? 0.603 -8.07 -19.922 1 98.38 139 ASN B O 1
ATOM 2416 N N . GLU B 1 140 ? 0.774 -9.961 -21.078 1 98 140 GLU B N 1
ATOM 2417 C CA . GLU B 1 140 ? -0.369 -9.602 -21.922 1 98 140 GLU B CA 1
ATOM 2418 C C . GLU B 1 140 ? -1.646 -9.5 -21.094 1 98 140 GLU B C 1
ATOM 2420 O O . GLU B 1 140 ? -2.424 -8.562 -21.25 1 98 140 GLU B O 1
ATOM 2425 N N . ARG B 1 141 ? -1.866 -10.43 -20.234 1 97.12 141 ARG B N 1
ATOM 2426 C CA . ARG B 1 141 ? -3.031 -10.422 -19.359 1 97.12 141 ARG B CA 1
ATOM 2427 C C . ARG B 1 141 ? -3.014 -9.203 -18.438 1 97.12 141 ARG B C 1
ATOM 2429 O O . ARG B 1 141 ? -4.055 -8.586 -18.188 1 97.12 141 ARG B O 1
ATOM 2436 N N . LEU B 1 142 ? -1.876 -8.914 -17.922 1 97.94 142 LEU B N 1
ATOM 2437 C CA . LEU B 1 142 ? -1.708 -7.758 -17.047 1 97.94 142 LEU B CA 1
ATOM 2438 C C . LEU B 1 142 ? -2.078 -6.473 -17.781 1 97.94 142 LEU B C 1
ATOM 2440 O O . LEU B 1 142 ? -2.828 -5.648 -17.25 1 97.94 142 LEU B O 1
ATOM 2444 N N . ASP B 1 143 ? -1.574 -6.371 -19.031 1 97.69 143 ASP B N 1
ATOM 2445 C CA . ASP B 1 143 ? -1.851 -5.176 -19.828 1 97.69 143 ASP B CA 1
ATOM 2446 C C . ASP B 1 143 ? -3.348 -5.023 -20.094 1 97.69 143 ASP B C 1
ATOM 2448 O O . ASP B 1 143 ? -3.9 -3.934 -19.938 1 97.69 143 ASP B O 1
ATOM 2452 N N . LYS B 1 144 ? -3.971 -6.109 -20.406 1 97 144 LYS B N 1
ATOM 2453 C CA . LYS B 1 144 ? -5.406 -6.094 -20.672 1 97 144 LYS B CA 1
ATOM 2454 C C . LYS B 1 144 ? -6.191 -5.707 -19.406 1 97 144 LYS B C 1
ATOM 2456 O O . LYS B 1 144 ? -7.125 -4.906 -19.484 1 97 144 LYS B O 1
ATOM 2461 N N . LEU B 1 145 ? -5.816 -6.25 -18.312 1 97.06 145 LEU B N 1
ATOM 2462 C CA . LEU B 1 145 ? -6.512 -5.965 -17.062 1 97.06 145 LEU B CA 1
ATOM 2463 C C . LEU B 1 145 ? -6.316 -4.508 -16.656 1 97.06 145 LEU B C 1
ATOM 2465 O O . LEU B 1 145 ? -7.266 -3.848 -16.234 1 97.06 145 LEU B O 1
ATOM 2469 N N . LYS B 1 146 ? -5.105 -4.004 -16.812 1 97.69 146 LYS B N 1
ATOM 2470 C CA . LYS B 1 146 ? -4.84 -2.605 -16.5 1 97.69 146 LYS B CA 1
ATOM 2471 C C . LYS B 1 146 ? -5.672 -1.67 -17.359 1 97.69 146 LYS B C 1
ATOM 2473 O O . LYS B 1 146 ? -6.191 -0.662 -16.891 1 97.69 146 LYS B O 1
ATOM 2478 N N . LEU B 1 147 ? -5.805 -2.012 -18.594 1 96.94 147 LEU B N 1
ATOM 2479 C CA . LEU B 1 147 ? -6.613 -1.218 -19.516 1 96.94 147 LEU B CA 1
ATOM 2480 C C . LEU B 1 147 ? -8.086 -1.25 -19.094 1 96.94 147 LEU B C 1
ATOM 2482 O O . LEU B 1 147 ? -8.766 -0.223 -19.141 1 96.94 147 LEU B O 1
ATOM 2486 N N . ARG B 1 148 ? -8.555 -2.402 -18.75 1 95.62 148 ARG B N 1
ATOM 2487 C CA . ARG B 1 148 ? -9.945 -2.533 -18.328 1 95.62 148 ARG B CA 1
ATOM 2488 C C . ARG B 1 148 ? -10.219 -1.724 -17.062 1 95.62 148 ARG B C 1
ATOM 2490 O O . ARG B 1 148 ? -11.258 -1.079 -16.938 1 95.62 148 ARG B O 1
ATOM 2497 N N . ILE B 1 149 ? -9.312 -1.821 -16.125 1 97.19 149 ILE B N 1
ATOM 2498 C CA . ILE B 1 149 ? -9.422 -1.064 -14.891 1 97.19 149 ILE B CA 1
ATOM 2499 C C . ILE B 1 149 ? -9.461 0.431 -15.195 1 97.19 149 ILE B C 1
ATOM 2501 O O . ILE B 1 149 ? -10.281 1.167 -14.648 1 97.19 149 ILE B O 1
ATOM 2505 N N . GLN B 1 150 ? -8.617 0.807 -16.078 1 97.06 150 GLN B N 1
ATOM 2506 C CA . GLN B 1 150 ? -8.578 2.215 -16.453 1 97.06 150 GLN B CA 1
ATOM 2507 C C . GLN B 1 150 ? -9.914 2.66 -17.062 1 97.06 150 GLN B C 1
ATOM 2509 O O . GLN B 1 150 ? -10.438 3.717 -16.703 1 97.06 150 GLN B O 1
ATOM 2514 N N . SER B 1 151 ? -10.398 1.866 -17.938 1 96.69 151 SER B N 1
ATOM 2515 C CA . SER B 1 151 ? -11.703 2.162 -18.531 1 96.69 151 SER B CA 1
ATOM 2516 C C . SER B 1 151 ? -12.797 2.215 -17.469 1 96.69 151 SER B C 1
ATOM 2518 O O . SER B 1 151 ? -13.633 3.121 -17.469 1 96.69 151 SER B O 1
ATOM 2520 N N . ALA B 1 152 ? -12.766 1.281 -16.547 1 96.56 152 ALA B N 1
ATOM 2521 C CA . ALA B 1 152 ? -13.758 1.231 -15.477 1 96.56 152 ALA B CA 1
ATOM 2522 C C . ALA B 1 152 ? -13.703 2.49 -14.609 1 96.56 152 ALA B C 1
ATOM 2524 O O . ALA B 1 152 ? -14.734 2.973 -14.141 1 96.56 152 ALA B O 1
ATOM 2525 N N . ASN B 1 153 ? -12.5 3.018 -14.445 1 97.44 153 ASN B N 1
ATOM 2526 C CA . ASN B 1 153 ? -12.344 4.234 -13.656 1 97.44 153 ASN B CA 1
ATOM 2527 C C . ASN B 1 153 ? -13.117 5.398 -14.266 1 97.44 153 ASN B C 1
ATOM 2529 O O . ASN B 1 153 ? -13.547 6.309 -13.547 1 97.44 153 ASN B O 1
ATOM 2533 N N . TRP B 1 154 ? -13.391 5.395 -15.531 1 97.56 154 TRP B N 1
ATOM 2534 C CA . TRP B 1 154 ? -14.125 6.469 -16.188 1 97.56 154 TRP B CA 1
ATOM 2535 C C . TRP B 1 154 ? -15.602 6.125 -16.312 1 97.56 154 TRP B C 1
ATOM 2537 O O . TRP B 1 154 ? -16.422 6.973 -16.688 1 97.56 154 TRP B O 1
ATOM 2547 N N . GLU B 1 155 ? -15.867 4.879 -16.062 1 96.62 155 GLU B N 1
ATOM 2548 C CA . GLU B 1 155 ? -17.25 4.41 -16.188 1 96.62 155 GLU B CA 1
ATOM 2549 C C . GLU B 1 155 ? -18.031 4.691 -14.914 1 96.62 155 GLU B C 1
ATOM 2551 O O . GLU B 1 155 ? -19.234 4.988 -14.969 1 96.62 155 GLU B O 1
ATOM 2556 N N . PHE B 1 156 ? -17.391 4.629 -13.797 1 97.88 156 PHE B N 1
ATOM 2557 C CA . PHE B 1 156 ? -18.109 4.676 -12.523 1 97.88 156 PHE B CA 1
ATOM 2558 C C . PHE B 1 156 ? -17.875 6.008 -11.82 1 97.88 156 PHE B C 1
ATOM 2560 O O . PHE B 1 156 ? -16.797 6.586 -11.922 1 97.88 156 PHE B O 1
ATOM 2567 N N . ASP B 1 157 ? -18.906 6.375 -11.07 1 98.25 157 ASP B N 1
ATOM 2568 C CA . ASP B 1 157 ? -18.812 7.586 -10.266 1 98.25 157 ASP B CA 1
ATOM 2569 C C . ASP B 1 157 ? -18.297 7.277 -8.867 1 98.25 157 ASP B C 1
ATOM 2571 O O . ASP B 1 157 ? -18.5 6.18 -8.352 1 98.25 157 ASP B O 1
ATOM 2575 N N . LEU B 1 158 ? -17.641 8.273 -8.305 1 97.88 158 LEU B N 1
ATOM 2576 C CA . LEU B 1 158 ? -17.188 8.172 -6.926 1 97.88 158 LEU B CA 1
ATOM 2577 C C . LEU B 1 158 ? -18.375 8.086 -5.965 1 97.88 158 LEU B C 1
ATOM 2579 O O . LEU B 1 158 ? -19.328 8.852 -6.09 1 97.88 158 LEU B O 1
ATOM 2583 N N . ILE B 1 159 ? -18.266 7.203 -5.074 1 94.94 159 ILE B N 1
ATOM 2584 C CA . ILE B 1 159 ? -19.297 7.051 -4.051 1 94.94 159 ILE B CA 1
ATOM 2585 C C . ILE B 1 159 ? -18.891 7.82 -2.795 1 94.94 159 ILE B C 1
ATOM 2587 O O . ILE B 1 159 ? -17.781 7.652 -2.285 1 94.94 159 ILE B O 1
ATOM 2591 N N . ASP B 1 160 ? -19.781 8.57 -2.271 1 87.31 160 ASP B N 1
ATOM 2592 C CA . ASP B 1 160 ? -19.516 9.422 -1.114 1 87.31 160 ASP B CA 1
ATOM 2593 C C . ASP B 1 160 ? -19.469 8.602 0.171 1 87.31 160 ASP B C 1
ATOM 2595 O O . ASP B 1 160 ? -20.219 7.637 0.332 1 87.31 160 ASP B O 1
#

Organism: Candida albicans (strain SC5314 / ATCC MYA-2876) (NCBI:txid237561)

Secondary structure (DSSP, 8-state):
-BHHHHHHHHHHHHHHHHHHHHHHHHTSEEETT---SS-HHHHHHHHHHHHHHHHHHHHHHHHHHHH-EE-SSSS--TTSPPEEHHHHHHHHHHHHHHHHHHHHHHHHH------SS-SS-EEE-S-HHHHHHHHHHHHHHHHHHHHHHHHHHHHSBPP-/-BHHHHHHHHHHHHHHHHHHHHHHHHTSEEETT---SS-HHHHHHHHHHHHHHHHHHHHHHHHHHHH-EE-SSSS--TTSPPEEHHHHHHHHHHHHHHHHHHHHHHHHH-------S-SS-EEE-S-HHHHHHHHHHHHHHHHHHHHHHHHHHHHSBPP-

Foldseek 3Di:
DFLLVLVVLLVVLVVVLVVLVVLLVVQVDDDVVDHDPDDSVVSVVVSVVSVVVNVVSVVLSVVQQAPDWDDLDPPPPVPDGTDGNVVLVVVLVVLVVLLVVLVVLLVVQDQDPPPDPPPDGDHGPDDSVVSVVVSVVSVVSSVSSVVSSSVVSRVDHGDD/DFLLVLVVLLVVLVVVLVVLVVLLVVQVDDDVVDHDPDDSVVSVVVSVVSVVVNVVSVVLSVVQQAPDWDDLDPPPPVPDGTDGNVVLVVVLVVLVVLLVVLVVLLVVQDQDCPPDPDPDGDHGPDDSVVSVVVSVVSVVSSVSSVVSSSVVSRVDHGDD

Radius of gyration: 26.11 Å; Cα contacts (8 Å, |Δi|>4): 393; chains: 2; bounding box: 61×74×50 Å

Sequence (320 aa):
MKLAEALNLKKNLERDAGELKSLILKCCQAQTGENPPFDPNELFEQYEEIDKLITDITIKIQRTNNEIKFAYDDNKSNEEPLRSMTQAIADIDDLERQINVTDDIIHNGIITKSYSTKKIADVSHVDVVAYDKTRKKMNERLDKLKLRIQSANWEFDLIDMKLAEALNLKKNLERDAGELKSLILKCCQAQTGENPPFDPNELFEQYEEIDKLITDITIKIQRTNNEIKFAYDDNKSNEEPLRSMTQAIADIDDLERQINVTDDIIHNGIITKSYSTKKIADVSHVDVVAYDKTRKKMNERLDKLKLRIQSANWEFDLID

pLDDT: mean 91.4, std 12.37, range [48.19, 98.75]

InterPro domains:
  IPR047741 Uncharacterised protein DIP1984-like [NF038048] (2-158)
  IPR047741 Uncharacterised protein DIP1984-like [PF20935] (11-158)

Nearest PDB structures (foldseek):
  3kdq-assembly1_C  TM=9.122E-01  e=8.743E-08  Corynebacterium diphtheriae
  7uw5-assembly1_A  TM=2.699E-01  e=3.974E+00  Escherichia coli K-12
  3kdq-assembly1_C  TM=9.117E-01  e=1.263E-07  Corynebacterium diphtheriae
  1wdz-assembly1_A  TM=2.790E-01  e=9.790E+00  Homo sapiens

Solvent-accessible surface area (backbone atoms only — not comparable to full-atom values): 16952 Å² total; per-residue (Å²): 102,37,35,45,52,51,52,51,48,42,53,50,40,51,50,51,38,51,52,41,50,54,51,25,54,65,17,16,40,26,46,62,95,50,73,47,96,51,60,25,64,61,43,46,55,53,35,53,54,42,51,52,51,40,42,52,51,49,46,27,51,54,51,29,29,62,66,43,67,44,62,77,56,82,65,68,61,89,76,63,73,63,36,29,48,51,49,51,52,42,50,48,52,48,48,51,52,51,42,51,52,41,51,49,45,38,62,49,20,57,81,73,75,69,79,52,86,63,91,62,55,73,37,57,56,50,62,45,68,61,42,51,54,51,38,52,52,48,50,51,50,48,52,51,49,52,50,42,51,54,52,47,25,68,71,38,65,53,41,128,102,37,35,45,52,51,53,50,48,43,53,50,42,51,50,52,39,51,51,42,51,54,52,27,53,65,18,16,42,26,45,60,94,48,74,47,95,51,60,26,63,62,44,46,55,52,36,52,53,42,49,52,50,40,40,52,51,50,48,26,51,53,51,28,28,62,67,43,67,43,62,80,56,79,64,69,61,88,76,64,75,64,37,29,48,49,50,51,52,42,50,48,53,46,47,52,52,52,41,51,52,42,49,50,44,38,63,47,21,57,82,73,75,70,78,53,90,58,90,62,56,73,37,57,57,50,64,44,68,61,44,50,52,50,38,52,52,49,50,50,51,46,52,51,50,52,50,41,51,54,53,47,26,68,71,38,64,53,40,127